Protein AF-A0A2P0AYD2-F1 (afdb_monomer_lite)

Foldseek 3Di:
DLPAAKKFAPVQPPLGLALPRQRIWGDDPQWTDGSFKIWGFPDWADPDPFKIKTWTWIDGPPDIDTWIWMWGADPSRQKIWIDTPPDDITIIGGDPHRYYADFDDPLQAAKKALVQDPVDDQQRIWGDDGFWIDHRNDIWGWPDWADPDPQKIWTDTPPDDFIWMWGADPSSQKTWIGGPPDDTRIIGGDDD

Secondary structure (DSSP, 8-state):
-TT-EEEEETT-GGGTTBTT-TT-EEEET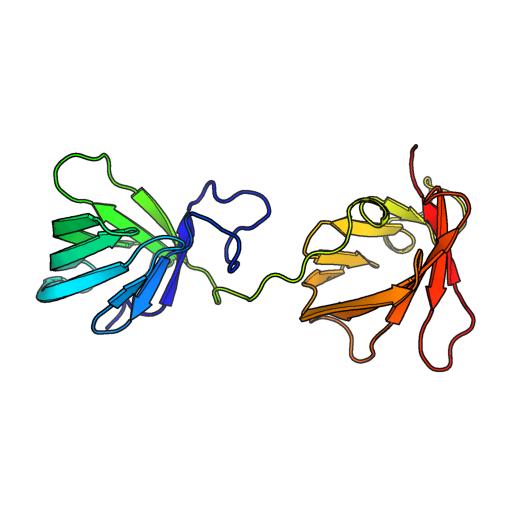TEEE-SSEEEEES--EEEETTEEEEEEEEEETTEEEEEEEEEEEEGGGTEEEEEETTSPPEEEEE-S-PBPP-PPPTTT-EEEETTS-TTS-GGGEEEEETTEEEETTEEEEEEEEEEEETTEEEEEETT-SS-EEEEEETTTTEEEEE-TTSPPEEEEES--

Sequence (192 aa):
MNFRGGWDSVDAGEFACTTLSDTALTIEPKLLQYYEGAFTPETISQISDDRIESEGFFQYADDRSKESYTLRLSDGGKRLTLSGDGFEPFEFRKCATIREAHLIPSEYEGTWSTYGTCKAAADSLIKIAPTKITWQGKTSNFTKVHYAGPNAIELEDDGQEEPYGIVLDQGGKSGALVGPGHSPIPLTRCGG

Radius of gyration: 21.63 Å; chains: 1; bounding box: 50×32×58 Å

Structure (mmCIF, N/CA/C/O backbone):
data_AF-A0A2P0AYD2-F1
#
_entry.id   AF-A0A2P0AYD2-F1
#
loop_
_atom_site.group_PDB
_atom_site.id
_atom_site.type_symbol
_atom_site.label_atom_id
_atom_site.label_alt_id
_atom_site.label_comp_id
_atom_site.label_asym_id
_atom_site.label_entity_id
_atom_site.label_seq_id
_atom_site.pdbx_PDB_ins_code
_atom_site.Cartn_x
_atom_site.Cartn_y
_atom_site.Cartn_z
_atom_site.occupancy
_atom_site.B_iso_or_equiv
_atom_site.auth_seq_id
_atom_site.auth_comp_id
_atom_site.auth_asym_id
_atom_site.auth_atom_id
_atom_site.pdbx_PDB_model_num
ATOM 1 N N . MET A 1 1 ? -17.010 -11.283 13.671 1.00 56.31 1 MET A N 1
ATOM 2 C CA . MET A 1 1 ? -16.555 -9.916 14.005 1.00 56.31 1 MET A CA 1
ATOM 3 C C . MET A 1 1 ? -16.245 -9.192 12.705 1.00 56.31 1 MET A C 1
ATOM 5 O O . MET A 1 1 ? -15.286 -9.559 12.040 1.00 56.31 1 MET A O 1
ATOM 9 N N . ASN A 1 2 ? -17.079 -8.223 12.320 1.00 77.81 2 ASN A N 1
ATOM 10 C CA . ASN A 1 2 ? -16.983 -7.519 11.029 1.00 77.81 2 ASN A CA 1
ATOM 11 C C . ASN A 1 2 ? -15.821 -6.508 10.956 1.00 77.81 2 ASN A C 1
ATOM 13 O O . ASN A 1 2 ? -15.520 -5.999 9.882 1.00 77.81 2 ASN A O 1
ATOM 17 N N . PHE A 1 3 ? -15.159 -6.249 12.086 1.00 87.69 3 PHE A N 1
ATOM 18 C CA . PHE A 1 3 ? -14.098 -5.255 12.252 1.00 87.69 3 PHE A CA 1
ATOM 19 C C . PHE A 1 3 ? -12.683 -5.795 12.043 1.00 87.69 3 PHE A C 1
ATOM 21 O O . PHE A 1 3 ? -11.743 -5.049 12.242 1.00 87.69 3 PHE A O 1
ATOM 28 N N . ARG A 1 4 ? -12.490 -7.058 11.641 1.00 91.12 4 ARG A N 1
ATOM 29 C CA . ARG A 1 4 ? -11.148 -7.585 11.338 1.00 91.12 4 ARG A CA 1
ATOM 30 C C . ARG A 1 4 ? -10.746 -7.256 9.899 1.00 91.12 4 ARG A C 1
ATOM 32 O O . ARG A 1 4 ? -11.535 -7.502 8.982 1.00 91.12 4 ARG A O 1
ATOM 39 N N . GLY A 1 5 ? -9.526 -6.767 9.693 1.00 92.44 5 GLY A N 1
ATOM 40 C CA . GLY A 1 5 ? -9.012 -6.455 8.358 1.00 92.44 5 GLY A CA 1
ATOM 41 C C . GLY A 1 5 ? -7.967 -5.344 8.340 1.00 92.44 5 GLY A C 1
ATOM 42 O O . GLY A 1 5 ? -7.457 -4.946 9.385 1.00 92.44 5 GLY A O 1
ATOM 43 N N . GLY A 1 6 ? -7.669 -4.873 7.131 1.00 94.69 6 GLY A N 1
ATOM 44 C CA . GLY A 1 6 ? -6.830 -3.709 6.876 1.00 94.69 6 GLY A CA 1
ATOM 45 C C . GLY A 1 6 ? -7.652 -2.557 6.309 1.00 94.69 6 GLY A C 1
ATOM 46 O O . GLY A 1 6 ? -8.518 -2.760 5.451 1.00 94.69 6 GLY A O 1
ATOM 47 N N . TRP A 1 7 ? -7.359 -1.355 6.776 1.00 95.75 7 TRP A N 1
ATOM 48 C CA . TRP A 1 7 ? -7.921 -0.101 6.302 1.00 95.75 7 TRP A CA 1
ATOM 49 C C . TRP A 1 7 ? -6.806 0.919 6.134 1.00 95.75 7 TRP A C 1
ATOM 51 O O . TRP A 1 7 ? -5.755 0.801 6.754 1.00 95.75 7 TRP A O 1
ATOM 61 N N . ASP A 1 8 ? -7.043 1.921 5.302 1.00 95.69 8 ASP A N 1
ATOM 62 C CA . ASP A 1 8 ? -6.120 3.036 5.142 1.00 95.69 8 ASP A CA 1
ATOM 63 C C . ASP A 1 8 ? -6.888 4.337 4.920 1.00 95.69 8 ASP A C 1
ATOM 65 O O . ASP A 1 8 ? -8.063 4.312 4.522 1.00 95.69 8 ASP A O 1
ATOM 69 N N . SER A 1 9 ? -6.246 5.465 5.212 1.00 91.88 9 SER A N 1
ATOM 70 C CA . SER A 1 9 ? -6.846 6.780 5.031 1.00 91.88 9 SER A CA 1
ATOM 71 C C . SER A 1 9 ? -7.246 6.990 3.573 1.00 91.88 9 SER A C 1
ATOM 73 O O . SER A 1 9 ? -6.588 6.535 2.633 1.00 91.88 9 SER A O 1
ATOM 75 N N . VAL A 1 10 ? -8.335 7.731 3.365 1.00 83.50 10 VAL A N 1
ATOM 76 C CA . VAL A 1 10 ? -8.729 8.194 2.024 1.00 83.50 10 VAL A CA 1
ATOM 77 C C . VAL A 1 10 ? -7.657 9.061 1.361 1.00 83.50 10 VAL A C 1
ATOM 79 O O . VAL A 1 10 ? -7.615 9.119 0.132 1.00 83.50 10 VAL A O 1
ATOM 82 N N . ASP A 1 11 ? -6.786 9.661 2.172 1.00 84.44 11 ASP A N 1
ATOM 83 C CA . ASP A 1 11 ? -5.740 10.591 1.760 1.00 84.44 11 ASP A CA 1
ATOM 84 C C . ASP A 1 11 ? -4.335 9.962 1.756 1.00 84.44 11 ASP A C 1
ATOM 86 O O . ASP A 1 11 ? -3.356 10.668 1.531 1.00 84.44 11 ASP A O 1
ATOM 90 N N . ALA A 1 12 ? -4.212 8.637 1.930 1.00 82.25 12 ALA A N 1
ATOM 91 C CA . ALA A 1 12 ? -2.931 7.909 2.014 1.00 82.25 12 ALA A CA 1
ATOM 92 C C . ALA A 1 12 ? -2.049 7.971 0.740 1.00 82.25 12 ALA A C 1
ATOM 94 O O . ALA A 1 12 ? -0.956 7.404 0.679 1.00 82.25 12 ALA A O 1
ATOM 95 N N . GLY A 1 13 ? -2.512 8.663 -0.304 1.00 85.75 13 GLY A N 1
ATOM 96 C CA . GLY A 1 13 ? -1.705 9.020 -1.463 1.00 85.75 13 GLY A CA 1
ATOM 97 C C . GLY A 1 13 ? -1.181 7.813 -2.242 1.00 85.75 13 GLY A C 1
ATOM 98 O O . GLY A 1 13 ? -1.914 6.873 -2.556 1.00 85.75 13 GLY A O 1
ATOM 99 N N . GLU A 1 14 ? 0.095 7.866 -2.620 1.00 82.75 14 GLU A N 1
ATOM 100 C CA . GLU A 1 14 ? 0.713 6.858 -3.486 1.00 82.75 14 GLU A CA 1
ATOM 101 C C . GLU A 1 14 ? 1.045 5.531 -2.783 1.00 82.75 14 GLU A C 1
ATOM 103 O O . GLU A 1 14 ? 1.160 4.506 -3.463 1.00 82.75 14 GLU A O 1
ATOM 108 N N . PHE A 1 15 ? 1.143 5.536 -1.447 1.00 90.12 15 PHE A N 1
ATOM 109 C CA . PHE A 1 15 ? 1.483 4.372 -0.617 1.00 90.12 15 PHE A CA 1
ATOM 110 C C . PHE A 1 15 ? 0.269 3.723 0.055 1.00 90.12 15 PHE A C 1
ATOM 112 O O . PHE A 1 15 ? 0.436 2.824 0.882 1.00 90.12 15 PHE A O 1
ATOM 119 N N . ALA A 1 16 ? -0.941 4.134 -0.328 1.00 91.69 16 ALA A N 1
ATOM 120 C CA . ALA A 1 16 ? -2.180 3.600 0.216 1.00 91.69 16 ALA A CA 1
ATOM 121 C C . ALA A 1 16 ? -2.229 2.058 0.191 1.00 91.69 16 ALA A C 1
ATOM 123 O O . ALA A 1 16 ? -1.901 1.407 -0.809 1.00 91.69 16 ALA A O 1
ATOM 124 N N . CYS A 1 17 ? -2.702 1.488 1.295 1.00 93.00 17 CYS A N 1
ATOM 125 C CA . CYS A 1 17 ? -2.796 0.067 1.599 1.00 93.00 17 CYS A CA 1
ATOM 126 C C . CYS A 1 17 ? -1.448 -0.672 1.583 1.00 93.00 17 CYS A C 1
ATOM 128 O O . CYS A 1 17 ? -1.398 -1.853 1.226 1.00 93.00 17 CYS A O 1
ATOM 130 N N . THR A 1 18 ? -0.356 -0.010 1.979 1.00 93.12 18 THR A N 1
ATOM 131 C CA . THR A 1 18 ? 0.969 -0.637 2.110 1.00 93.12 18 THR A CA 1
ATOM 132 C C . THR A 1 18 ? 1.579 -0.455 3.495 1.00 93.12 18 THR A C 1
ATOM 134 O O . THR A 1 18 ? 1.136 0.392 4.263 1.00 93.12 18 THR A O 1
ATOM 137 N N . THR A 1 19 ? 2.635 -1.212 3.800 1.00 90.75 19 THR A N 1
ATOM 138 C CA . THR A 1 19 ? 3.433 -1.061 5.030 1.00 90.75 19 THR A CA 1
ATOM 139 C C . THR A 1 19 ? 4.185 0.271 5.137 1.00 90.75 19 THR A C 1
ATOM 141 O O . THR A 1 19 ? 4.772 0.530 6.181 1.00 90.75 19 THR A O 1
ATOM 144 N N . LEU A 1 20 ? 4.196 1.097 4.083 1.00 90.56 20 LEU A N 1
ATOM 145 C CA . LEU A 1 20 ? 4.765 2.451 4.096 1.00 90.56 20 LEU A CA 1
ATOM 146 C C . LEU A 1 20 ? 3.717 3.550 4.298 1.00 90.56 20 LEU A C 1
ATOM 148 O O . LEU A 1 20 ? 4.093 4.713 4.406 1.00 90.56 20 LEU A O 1
ATOM 152 N N . SER A 1 21 ? 2.423 3.215 4.317 1.00 92.19 21 SER A N 1
ATOM 153 C CA . SER A 1 21 ? 1.406 4.196 4.689 1.00 92.19 21 SER A CA 1
ATOM 154 C C . SER A 1 21 ? 1.469 4.432 6.195 1.00 92.19 21 SER A C 1
ATOM 156 O O . SER A 1 21 ? 1.280 3.509 6.988 1.00 92.19 21 SER A O 1
ATOM 158 N N . ASP A 1 22 ? 1.691 5.685 6.576 1.00 88.56 22 ASP A N 1
ATOM 159 C CA . ASP A 1 22 ? 1.666 6.169 7.957 1.00 88.56 22 ASP A CA 1
ATOM 160 C C . ASP A 1 22 ? 0.275 6.051 8.602 1.00 88.56 22 ASP A C 1
ATOM 162 O O . ASP A 1 22 ? 0.140 5.969 9.823 1.00 88.56 22 ASP A O 1
ATOM 166 N N . THR A 1 23 ? -0.765 5.992 7.770 1.00 91.50 23 THR A N 1
ATOM 167 C CA . THR A 1 23 ? -2.171 5.929 8.177 1.00 91.50 23 THR A CA 1
ATOM 168 C C . THR A 1 23 ? -2.793 4.542 8.021 1.00 91.50 23 THR A C 1
ATOM 170 O O . THR A 1 23 ? -3.977 4.364 8.331 1.00 91.50 23 THR A O 1
ATOM 173 N N . ALA A 1 24 ? -2.008 3.536 7.618 1.00 93.81 24 ALA A N 1
ATOM 174 C CA . ALA A 1 24 ? -2.480 2.160 7.556 1.00 93.81 24 ALA A CA 1
ATOM 175 C C . ALA A 1 24 ? -2.896 1.657 8.946 1.00 93.81 24 ALA A C 1
ATOM 177 O O . ALA A 1 24 ? -2.146 1.725 9.921 1.00 93.81 24 ALA A O 1
ATOM 178 N N . LEU A 1 25 ? -4.099 1.090 9.002 1.00 94.12 25 LEU A N 1
ATOM 179 C CA . LEU A 1 25 ? -4.726 0.548 10.197 1.00 94.12 25 LEU A CA 1
ATOM 180 C C . LEU A 1 25 ? -5.024 -0.937 10.000 1.00 94.12 25 LEU A C 1
ATOM 182 O O . LEU A 1 25 ? -5.816 -1.323 9.137 1.00 94.12 25 LEU A O 1
ATOM 186 N N . THR A 1 26 ? -4.444 -1.779 10.850 1.00 94.19 26 THR A N 1
ATOM 187 C CA . THR A 1 26 ? -4.784 -3.204 10.925 1.00 94.19 26 THR A CA 1
ATOM 188 C C . THR A 1 26 ? -5.541 -3.489 12.212 1.00 94.19 26 THR A C 1
ATOM 190 O O . THR A 1 26 ? -5.095 -3.127 13.298 1.00 94.19 26 THR A O 1
ATOM 193 N N . ILE A 1 27 ? -6.689 -4.160 12.101 1.00 92.50 27 ILE A N 1
ATOM 194 C CA . ILE A 1 27 ? -7.514 -4.533 13.254 1.00 92.50 27 ILE A CA 1
ATOM 195 C C . ILE A 1 27 ? -7.557 -6.050 13.389 1.00 92.50 27 ILE A C 1
ATOM 197 O O . ILE A 1 27 ? -8.037 -6.772 12.506 1.00 92.50 27 ILE A O 1
ATOM 201 N N . GLU A 1 28 ? -7.118 -6.516 14.548 1.00 90.12 28 GLU A N 1
ATOM 202 C CA . GLU A 1 28 ? -7.157 -7.899 15.003 1.00 90.12 28 GLU A CA 1
ATOM 203 C C . GLU A 1 28 ? -8.003 -8.025 16.284 1.00 90.12 28 GLU A C 1
ATOM 205 O O . GLU A 1 28 ? -8.324 -7.015 16.911 1.00 90.12 28 GLU A O 1
ATOM 210 N N . PRO A 1 29 ? -8.388 -9.243 16.726 1.00 83.75 29 PRO A N 1
ATOM 211 C CA . PRO A 1 29 ? -9.320 -9.418 17.848 1.00 83.75 29 PRO A CA 1
ATOM 212 C C . PRO A 1 29 ? -8.952 -8.717 19.166 1.00 83.75 29 PRO A C 1
ATOM 214 O O . PRO A 1 29 ? -9.831 -8.536 20.004 1.00 83.75 29 PRO A O 1
ATOM 217 N N . LYS A 1 30 ? -7.677 -8.369 19.379 1.00 84.44 30 LYS A N 1
ATOM 218 C CA . LYS A 1 30 ? -7.182 -7.676 20.581 1.00 84.44 30 LYS A CA 1
ATOM 219 C C . LYS A 1 30 ? -6.088 -6.652 20.269 1.00 84.44 30 LYS A C 1
ATOM 221 O O . LYS A 1 30 ? -5.234 -6.403 21.113 1.00 84.44 30 LYS A O 1
ATOM 226 N N . LEU A 1 31 ? -6.064 -6.120 19.052 1.00 87.62 31 LEU A N 1
ATOM 227 C CA . LEU A 1 31 ? -5.021 -5.188 18.644 1.00 87.62 31 LEU A CA 1
ATOM 228 C C . LEU A 1 31 ? -5.524 -4.296 17.515 1.00 87.62 31 LEU A C 1
ATOM 230 O O . LEU A 1 31 ? -6.053 -4.780 16.516 1.00 87.62 31 LEU A O 1
ATOM 234 N N . LEU A 1 32 ? -5.337 -2.997 17.695 1.00 87.88 32 LEU A N 1
ATOM 235 C CA . LEU A 1 32 ? -5.487 -1.968 16.677 1.00 87.88 32 LEU A CA 1
ATOM 236 C C . LEU A 1 32 ? -4.085 -1.436 16.383 1.00 87.88 32 LEU A C 1
ATOM 238 O O . LEU A 1 32 ? -3.513 -0.729 17.207 1.00 87.88 32 LEU A O 1
ATOM 242 N N . GLN A 1 33 ? -3.511 -1.832 15.253 1.00 89.44 33 GLN A N 1
ATOM 243 C CA . GLN A 1 33 ? -2.138 -1.508 14.875 1.00 89.44 33 GLN A CA 1
ATOM 244 C C . GLN A 1 33 ? -2.124 -0.376 13.847 1.00 89.44 33 GLN A C 1
ATOM 246 O O . GLN A 1 33 ? -2.759 -0.490 12.798 1.00 89.44 33 GLN A O 1
ATOM 251 N N . TYR A 1 34 ? -1.359 0.669 14.146 1.00 84.62 34 TYR A N 1
ATOM 252 C CA . TYR A 1 34 ? -0.987 1.759 13.244 1.00 84.62 34 TYR A CA 1
ATOM 253 C C . TYR A 1 34 ? 0.471 1.581 12.801 1.00 84.62 34 TYR A C 1
ATOM 255 O O . TYR A 1 34 ? 1.183 0.730 13.347 1.00 84.62 34 TYR A O 1
ATOM 263 N N . TYR A 1 35 ? 0.934 2.403 11.855 1.00 78.56 35 TYR A N 1
ATOM 264 C CA . TYR A 1 35 ? 2.335 2.400 11.422 1.00 78.56 35 TYR A CA 1
ATOM 265 C C . TYR A 1 35 ? 3.311 2.629 12.594 1.00 78.56 35 TYR A C 1
ATOM 267 O O . TYR A 1 35 ? 4.246 1.852 12.770 1.00 78.56 35 TYR A O 1
ATOM 275 N N . GLU A 1 36 ? 3.052 3.621 13.453 1.00 79.88 36 GLU A N 1
ATOM 276 C CA . GLU A 1 36 ? 3.978 4.010 14.539 1.00 79.88 36 GLU A CA 1
ATOM 277 C C . GLU A 1 36 ? 3.460 3.717 15.956 1.00 79.88 36 GLU A C 1
ATOM 279 O O . GLU A 1 36 ? 4.118 4.028 16.950 1.00 79.88 36 GLU A O 1
ATOM 284 N N . GLY A 1 37 ? 2.276 3.122 16.081 1.00 89.44 37 GLY A N 1
ATOM 285 C CA . GLY A 1 37 ? 1.654 2.910 17.381 1.00 89.44 37 GLY A CA 1
ATOM 286 C C . GLY A 1 37 ? 0.667 1.759 17.399 1.00 89.44 37 GLY A C 1
ATOM 287 O O . GLY A 1 37 ? 0.281 1.216 16.366 1.00 89.44 37 GLY A O 1
ATOM 288 N N . ALA A 1 38 ? 0.246 1.381 18.597 1.00 93.88 38 ALA A N 1
ATOM 289 C CA . ALA A 1 38 ? -0.706 0.305 18.799 1.00 93.88 38 ALA A CA 1
ATOM 290 C C . ALA A 1 38 ? -1.670 0.648 19.927 1.00 93.88 38 ALA A C 1
ATOM 292 O O . ALA A 1 38 ? -1.262 1.086 20.999 1.00 93.88 38 ALA A O 1
ATOM 293 N N . PHE A 1 39 ? -2.952 0.385 19.708 1.00 94.25 39 PHE A N 1
ATOM 294 C CA . PHE A 1 39 ? -3.953 0.379 20.758 1.00 94.25 39 PHE A CA 1
ATOM 295 C C . PHE A 1 39 ? -4.268 -1.060 21.165 1.00 94.25 39 PHE A C 1
ATOM 297 O O . PHE A 1 39 ? -4.707 -1.883 20.355 1.00 94.25 39 PHE A O 1
ATOM 304 N N . THR A 1 40 ? -4.039 -1.355 22.443 1.00 95.69 40 THR A N 1
ATOM 305 C CA . THR A 1 40 ? -4.381 -2.638 23.059 1.00 95.69 40 THR A CA 1
ATOM 306 C C . THR A 1 40 ? -5.665 -2.470 23.875 1.00 95.69 40 THR A C 1
ATOM 308 O O . THR A 1 40 ? -5.621 -1.837 24.935 1.00 95.69 40 THR A O 1
ATOM 311 N N . PRO A 1 41 ? -6.803 -3.017 23.413 1.00 92.50 41 PRO A N 1
ATOM 312 C CA . PRO A 1 41 ? -8.065 -2.944 24.134 1.00 92.50 41 PRO A CA 1
ATOM 313 C C . PRO A 1 41 ? -8.003 -3.744 25.440 1.00 92.50 41 PRO A C 1
ATOM 315 O O . PRO A 1 41 ? -7.609 -4.913 25.452 1.00 92.50 41 PRO A O 1
ATOM 318 N N . GLU A 1 42 ? -8.458 -3.139 26.534 1.00 94.56 42 GLU A N 1
ATOM 319 C CA . GLU A 1 42 ? -8.758 -3.840 27.789 1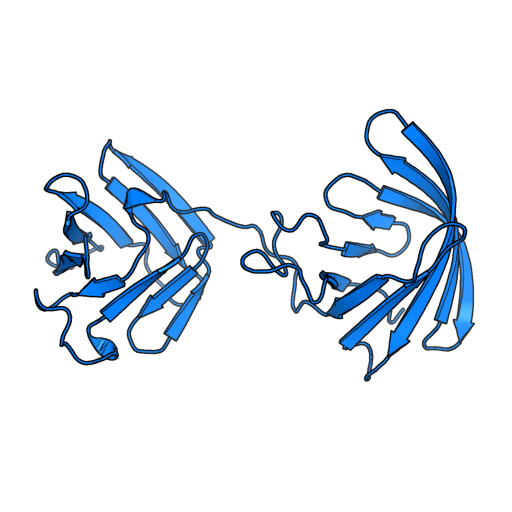.00 94.56 42 GLU A CA 1
ATOM 320 C C . GLU A 1 42 ? -10.213 -4.316 27.813 1.00 94.56 42 GLU A C 1
ATOM 322 O O . GLU A 1 42 ? -10.520 -5.398 28.318 1.00 94.56 42 GLU A O 1
ATOM 327 N N . THR A 1 43 ? -11.109 -3.523 27.221 1.00 93.56 43 THR A N 1
ATOM 328 C CA . THR A 1 43 ? -12.532 -3.834 27.074 1.00 93.56 43 THR A CA 1
ATOM 329 C C . THR A 1 43 ? -12.946 -3.711 25.614 1.00 93.56 43 THR A C 1
ATOM 331 O O . THR A 1 43 ? -12.410 -2.894 24.871 1.00 93.56 43 THR A O 1
ATOM 334 N N . ILE A 1 44 ? -13.899 -4.533 25.175 1.00 93.31 44 ILE A N 1
ATOM 335 C CA . ILE A 1 44 ? -14.548 -4.390 23.867 1.00 93.31 44 ILE A CA 1
ATOM 336 C C . ILE A 1 44 ? -16.041 -4.614 24.080 1.00 93.31 44 ILE A C 1
ATOM 338 O O . ILE A 1 44 ? -16.461 -5.714 24.443 1.00 93.31 44 ILE A O 1
ATOM 342 N N . SER A 1 45 ? -16.830 -3.578 23.830 1.00 94.06 45 SER A N 1
ATOM 343 C CA . SER A 1 45 ? -18.286 -3.585 23.939 1.00 94.06 45 SER A CA 1
ATOM 344 C C . SER A 1 45 ? -18.891 -3.456 22.549 1.00 94.06 45 SER A C 1
ATOM 346 O O . SER A 1 45 ? -18.699 -2.452 21.863 1.00 94.06 45 SER A 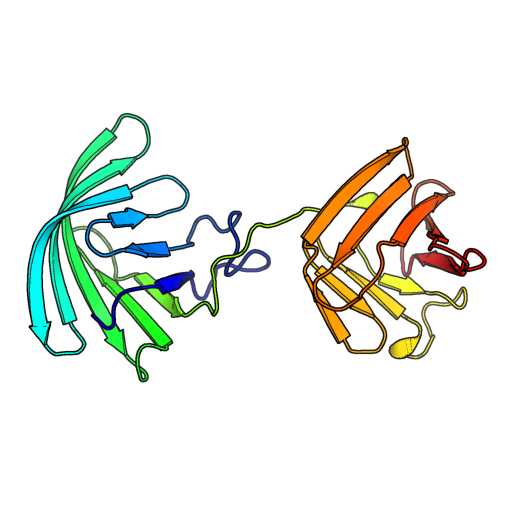O 1
ATOM 348 N N . GLN A 1 46 ? -19.630 -4.476 22.112 1.00 92.75 46 GLN A N 1
ATOM 349 C CA . GLN A 1 46 ? -20.378 -4.398 20.862 1.00 92.75 46 GLN A CA 1
ATOM 350 C C . GLN A 1 46 ? -21.708 -3.677 21.096 1.00 92.75 46 GLN A C 1
ATOM 352 O O . GLN A 1 46 ? -22.556 -4.170 21.835 1.00 92.75 46 GLN A O 1
ATOM 357 N N . ILE A 1 47 ? -21.876 -2.517 20.459 1.00 95.06 47 ILE A N 1
ATOM 358 C CA . ILE A 1 47 ? -23.067 -1.666 20.596 1.00 95.06 47 ILE A CA 1
ATOM 359 C C . ILE A 1 47 ? -24.115 -2.031 19.535 1.00 95.06 47 ILE A C 1
ATOM 361 O O . ILE A 1 47 ? -25.311 -2.066 19.817 1.00 95.06 47 ILE A O 1
ATOM 365 N N . SER A 1 48 ? -23.660 -2.340 18.319 1.00 93.25 48 SER A N 1
ATOM 366 C CA . SER A 1 48 ? -24.475 -2.830 17.199 1.00 93.25 48 SER A CA 1
ATOM 367 C C . SER A 1 48 ? -23.623 -3.692 16.254 1.00 93.25 48 SER A C 1
ATOM 369 O O . SER A 1 48 ? -22.430 -3.905 16.479 1.00 93.25 48 SER A O 1
ATOM 371 N N . ASP A 1 49 ? -24.213 -4.208 15.174 1.00 91.00 49 ASP A N 1
ATOM 372 C CA . ASP A 1 49 ? -23.486 -4.989 14.157 1.00 91.00 49 ASP A CA 1
ATOM 373 C C . ASP A 1 49 ? -22.380 -4.192 13.445 1.00 91.00 49 ASP A C 1
ATOM 375 O O . ASP A 1 49 ? -21.423 -4.770 12.921 1.00 91.00 49 ASP A O 1
ATOM 379 N N . ASP A 1 50 ? -22.516 -2.866 13.437 1.00 94.69 50 ASP A N 1
ATOM 380 C CA . ASP A 1 50 ? -21.655 -1.904 12.759 1.00 94.69 50 ASP A CA 1
ATOM 381 C C . ASP A 1 50 ? -20.940 -0.941 13.718 1.00 94.69 50 ASP A C 1
ATOM 383 O O . ASP A 1 50 ? -20.257 -0.038 13.239 1.00 94.69 50 ASP A O 1
ATOM 387 N N . ARG A 1 51 ? -21.044 -1.115 15.045 1.00 95.56 51 ARG A N 1
ATOM 388 C CA . ARG A 1 51 ? -20.393 -0.234 16.031 1.00 95.56 51 ARG A CA 1
ATOM 389 C C . ARG A 1 51 ? -19.857 -0.991 17.242 1.00 95.56 51 ARG A C 1
ATOM 391 O O . ARG A 1 51 ? -20.593 -1.736 17.894 1.00 95.56 51 ARG A O 1
ATOM 398 N N . ILE A 1 52 ? -18.599 -0.721 17.586 1.00 94.38 52 ILE A N 1
ATOM 399 C CA . ILE A 1 52 ? -17.969 -1.169 18.833 1.00 94.38 52 ILE A CA 1
ATOM 400 C C . ILE A 1 52 ? -17.326 0.002 19.573 1.00 94.38 52 ILE A C 1
ATOM 402 O O . ILE A 1 52 ? -16.907 0.982 18.958 1.00 94.38 52 ILE A O 1
ATOM 406 N N . GLU A 1 53 ? -17.234 -0.135 20.888 1.00 95.31 53 GLU A N 1
ATOM 407 C CA . GLU A 1 53 ? -16.544 0.788 21.787 1.00 95.31 53 GLU A CA 1
ATOM 408 C C . GLU A 1 53 ? -15.515 0.017 22.608 1.00 95.31 53 GLU A C 1
ATOM 410 O O . GLU A 1 53 ? -15.722 -1.152 22.949 1.00 95.31 53 GLU A O 1
ATOM 415 N N . SER A 1 54 ? -14.384 0.650 22.891 1.00 94.25 54 SER A N 1
ATOM 416 C CA . SER A 1 54 ? -13.275 0.020 23.589 1.00 94.25 54 SER A CA 1
ATOM 417 C C . SER A 1 54 ? -12.516 1.030 24.432 1.00 94.25 54 SER A C 1
ATOM 419 O O . SER A 1 54 ? -12.198 2.118 23.958 1.00 94.25 54 SER A O 1
ATOM 421 N N . GLU A 1 55 ? -12.190 0.638 25.659 1.00 95.44 55 GLU A N 1
ATOM 422 C CA . GLU A 1 55 ? -11.189 1.314 26.481 1.00 95.44 55 GLU A CA 1
ATOM 423 C C . GLU A 1 55 ? -9.910 0.480 26.499 1.00 95.44 55 GLU A C 1
ATOM 425 O O . GLU A 1 55 ? -9.959 -0.757 26.515 1.00 95.44 55 GLU A O 1
ATOM 430 N N . GLY A 1 56 ? -8.760 1.143 26.527 1.00 94.44 56 GLY A N 1
ATOM 431 C CA . GLY A 1 56 ? -7.481 0.456 26.568 1.00 94.44 56 GLY A CA 1
ATOM 432 C C . GLY A 1 56 ? -6.297 1.401 26.632 1.00 94.44 56 GLY A C 1
ATOM 433 O O . GLY A 1 56 ? -6.409 2.535 27.097 1.00 94.44 56 GLY A O 1
ATOM 434 N N . PHE A 1 57 ? -5.151 0.916 26.166 1.00 95.31 57 PHE A N 1
ATOM 435 C CA . PHE A 1 57 ? -3.921 1.695 26.139 1.00 95.31 57 PHE A CA 1
ATOM 436 C C . PHE A 1 57 ? -3.425 1.882 24.719 1.00 95.31 57 PHE A C 1
ATOM 438 O O . PHE A 1 57 ? -3.235 0.900 24.000 1.00 95.31 57 PHE A O 1
ATOM 445 N N . PHE A 1 58 ? -3.167 3.133 24.357 1.00 93.69 58 PHE A N 1
ATOM 446 C CA . PHE A 1 58 ? -2.391 3.472 23.179 1.00 93.69 58 PHE A CA 1
ATOM 447 C C . PHE A 1 58 ? -0.913 3.571 23.562 1.00 93.69 58 PHE A C 1
ATOM 449 O O . PHE A 1 58 ? -0.564 4.143 24.596 1.00 93.69 58 PHE A O 1
ATOM 456 N N . GLN A 1 59 ? -0.058 2.965 22.747 1.00 94.06 59 GLN A N 1
ATOM 457 C CA . GLN A 1 59 ? 1.393 3.009 22.863 1.00 94.06 59 GLN A CA 1
ATOM 458 C C . GLN A 1 59 ? 1.960 3.587 21.568 1.00 94.06 59 GLN A C 1
ATOM 460 O O . GLN A 1 59 ? 1.719 3.029 20.496 1.00 94.06 59 GLN A O 1
ATOM 465 N N . TYR A 1 60 ? 2.743 4.654 21.684 1.00 90.50 60 TYR A N 1
ATOM 466 C CA . TYR A 1 60 ? 3.513 5.251 20.595 1.00 90.50 60 TYR A CA 1
ATOM 467 C C . TYR A 1 60 ? 4.907 5.579 21.123 1.00 90.50 60 TYR A C 1
ATOM 469 O O . TYR A 1 60 ? 5.035 6.289 22.118 1.00 90.50 60 TYR A O 1
ATOM 477 N N . ALA A 1 61 ? 5.951 5.051 20.481 1.00 89.38 61 ALA A N 1
ATOM 478 C CA . ALA A 1 61 ? 7.318 5.122 21.004 1.00 89.38 61 ALA A CA 1
ATOM 479 C C . ALA A 1 61 ? 7.366 4.741 22.506 1.00 89.38 61 ALA A C 1
ATOM 481 O O . ALA A 1 61 ? 6.851 3.683 22.877 1.00 89.38 61 ALA A O 1
ATOM 482 N N . ASP A 1 62 ? 7.932 5.595 23.363 1.00 90.12 62 ASP A N 1
ATOM 483 C CA . ASP A 1 62 ? 8.004 5.394 24.818 1.00 90.12 62 ASP A CA 1
ATOM 484 C C . ASP A 1 62 ? 6.754 5.894 25.575 1.00 90.12 62 ASP A C 1
ATOM 486 O O . ASP A 1 62 ? 6.611 5.639 26.774 1.00 90.12 62 ASP A O 1
ATOM 490 N N . ASP A 1 63 ? 5.818 6.556 24.888 1.00 93.19 63 ASP A N 1
ATOM 491 C CA . ASP A 1 63 ? 4.618 7.133 25.489 1.00 93.19 63 ASP A CA 1
ATOM 492 C C . ASP A 1 63 ? 3.460 6.132 25.513 1.00 93.19 63 ASP A C 1
ATOM 494 O O . ASP A 1 63 ? 3.115 5.492 24.516 1.00 93.19 63 ASP A O 1
ATOM 498 N N . ARG A 1 64 ? 2.824 6.026 26.684 1.00 94.12 64 ARG A N 1
ATOM 499 C CA . ARG A 1 64 ? 1.651 5.182 26.910 1.00 94.12 64 ARG A CA 1
ATOM 500 C C . ARG A 1 64 ? 0.532 5.987 27.548 1.00 94.12 64 ARG A C 1
ATOM 502 O O . ARG A 1 64 ? 0.686 6.477 28.668 1.00 94.12 64 ARG A O 1
ATOM 509 N N . SER A 1 65 ? -0.617 6.049 26.890 1.00 94.12 65 SER A N 1
ATOM 510 C CA . SER A 1 65 ? -1.806 6.740 27.391 1.00 94.12 65 SER A CA 1
ATOM 511 C C . SER A 1 65 ? -2.997 5.792 27.483 1.00 94.12 65 SER A C 1
ATOM 513 O O . SER A 1 65 ? -3.070 4.772 26.794 1.00 94.12 65 SER A O 1
ATOM 515 N N . LYS A 1 66 ? -3.919 6.099 28.401 1.00 95.31 66 LYS A N 1
ATOM 516 C CA . LYS A 1 66 ? -5.208 5.413 28.479 1.00 95.31 66 LYS A CA 1
ATOM 517 C C . LYS A 1 66 ? -6.178 6.132 27.550 1.00 95.31 66 LYS A C 1
ATOM 519 O O . LYS A 1 66 ? -6.341 7.338 27.687 1.00 95.31 66 LYS A O 1
ATOM 524 N N . GLU A 1 67 ? -6.818 5.385 26.661 1.00 94.81 67 GLU A N 1
ATOM 525 C CA . GLU A 1 67 ? -7.661 5.927 25.595 1.00 94.81 67 GLU A CA 1
ATOM 526 C C . GLU A 1 67 ? -8.996 5.184 25.504 1.00 94.81 67 GLU A C 1
ATOM 528 O O . GLU A 1 67 ? -9.103 4.007 25.876 1.00 94.81 67 GLU A O 1
ATOM 533 N N . SER A 1 68 ? -9.991 5.875 24.951 1.00 94.81 68 SER A N 1
ATOM 534 C CA . SER A 1 68 ? -11.317 5.340 24.646 1.00 94.81 68 SER A CA 1
ATOM 535 C C . SER A 1 68 ? -11.641 5.585 23.179 1.00 94.81 68 SER A C 1
ATOM 537 O O . SER A 1 68 ? -11.684 6.731 22.730 1.00 94.81 68 SER A O 1
ATOM 539 N N . TYR A 1 69 ? -11.902 4.513 22.433 1.00 95.19 69 TYR A N 1
ATOM 540 C CA . TYR A 1 69 ? -12.193 4.576 21.005 1.00 95.19 69 TYR A CA 1
ATOM 541 C C . TYR A 1 69 ? -13.548 3.969 20.659 1.00 95.19 69 TYR A C 1
ATOM 543 O O . TYR A 1 69 ? -13.967 2.943 21.197 1.00 95.19 69 TYR A O 1
ATOM 551 N N . THR A 1 70 ? -14.210 4.592 19.689 1.00 95.69 70 THR A N 1
ATOM 552 C CA . THR A 1 70 ? -15.379 4.062 18.989 1.00 95.69 70 THR A CA 1
ATOM 553 C C . THR A 1 70 ? -14.991 3.752 17.552 1.00 95.69 70 THR A C 1
ATOM 555 O O . THR A 1 70 ? -14.459 4.609 16.845 1.00 95.69 70 THR A O 1
ATOM 558 N N . LEU A 1 71 ? -15.307 2.541 17.103 1.00 95.31 71 LEU A N 1
ATOM 559 C CA . LEU A 1 71 ? -15.183 2.141 15.707 1.00 95.31 71 LEU A CA 1
ATOM 560 C C . LEU A 1 71 ? -16.567 1.945 15.106 1.00 95.31 71 LEU A C 1
ATOM 562 O O . LEU A 1 71 ? -17.415 1.262 15.688 1.00 95.31 71 LEU A O 1
ATOM 566 N N . ARG A 1 72 ? -16.775 2.492 13.907 1.00 96.06 72 ARG A N 1
ATOM 567 C CA . ARG A 1 72 ? -18.018 2.335 13.149 1.00 96.06 72 ARG A CA 1
ATOM 568 C C . ARG A 1 72 ? -17.750 1.885 11.721 1.00 96.06 72 ARG A C 1
ATOM 570 O O . ARG A 1 72 ? -16.995 2.527 11.000 1.00 96.06 72 ARG A O 1
ATOM 577 N N . LEU A 1 73 ? -18.408 0.814 11.293 1.00 95.81 73 LEU A N 1
ATOM 578 C CA . LEU A 1 73 ? -18.411 0.369 9.903 1.00 95.81 73 LEU A CA 1
ATOM 579 C C . LEU A 1 73 ? -19.584 0.988 9.147 1.00 95.81 73 LEU A C 1
ATOM 581 O O . LEU A 1 73 ? -20.678 1.155 9.674 1.00 95.81 73 LEU A O 1
ATOM 585 N N . SER A 1 74 ? -19.373 1.300 7.875 1.00 94.81 74 SER A N 1
ATOM 586 C CA . SER A 1 74 ? -20.448 1.700 6.965 1.00 94.81 74 SER A CA 1
ATOM 587 C C . SER A 1 74 ? -20.192 1.172 5.553 1.00 94.81 74 SER A C 1
ATOM 589 O O . SER A 1 74 ? -19.163 0.543 5.292 1.00 94.81 74 SER A O 1
ATOM 591 N N . ASP A 1 75 ? -21.165 1.352 4.652 1.00 93.06 75 ASP A N 1
ATOM 592 C CA . ASP A 1 75 ? -21.092 0.882 3.257 1.00 93.06 75 ASP A CA 1
ATOM 593 C C . ASP A 1 75 ? -20.735 -0.618 3.156 1.00 93.06 75 ASP A C 1
ATOM 595 O O . ASP A 1 75 ? -19.780 -1.028 2.496 1.00 93.06 75 ASP A O 1
ATOM 599 N N . GLY A 1 76 ? -21.441 -1.454 3.929 1.00 88.88 76 GLY A N 1
ATOM 600 C CA . GLY A 1 76 ? -21.174 -2.897 3.990 1.00 88.88 76 GLY A CA 1
ATOM 601 C C . GLY A 1 76 ? -19.782 -3.253 4.532 1.00 88.88 76 GLY A C 1
ATOM 602 O O . GLY A 1 76 ? -19.230 -4.291 4.175 1.00 88.88 76 GLY A O 1
ATOM 603 N N . GLY A 1 77 ? -19.188 -2.379 5.352 1.00 90.00 77 GLY A N 1
ATOM 604 C CA . GLY A 1 77 ? -17.852 -2.547 5.926 1.00 90.00 77 GLY A CA 1
ATOM 605 C C . GLY A 1 77 ? -16.709 -2.058 5.035 1.00 90.00 77 GLY A C 1
ATOM 606 O O . GLY A 1 77 ? -15.548 -2.298 5.362 1.00 90.00 77 GLY A O 1
ATOM 607 N N . LYS A 1 78 ? -17.007 -1.385 3.916 1.00 92.81 78 LYS A N 1
ATOM 608 C CA . LYS A 1 78 ? -15.990 -0.767 3.046 1.00 92.81 78 LYS A CA 1
ATOM 609 C C . LYS A 1 78 ? -15.414 0.520 3.623 1.00 92.81 78 LYS A C 1
ATOM 611 O O . LYS A 1 78 ? -14.323 0.923 3.224 1.00 92.81 78 LYS A O 1
ATOM 616 N N . ARG A 1 79 ? -16.142 1.155 4.537 1.00 95.50 79 ARG A N 1
ATOM 617 C CA . ARG A 1 79 ? -15.707 2.348 5.256 1.00 95.50 79 ARG A CA 1
ATOM 618 C C . ARG A 1 79 ? -15.635 2.056 6.741 1.00 95.50 79 ARG A C 1
ATOM 620 O O . ARG A 1 79 ? -16.505 1.363 7.275 1.00 95.50 79 ARG A O 1
ATOM 627 N N . LEU A 1 80 ? -14.614 2.607 7.376 1.00 95.75 80 LEU A N 1
ATOM 628 C CA . LEU A 1 80 ? -14.418 2.568 8.814 1.00 95.75 80 LEU A CA 1
ATOM 629 C C . LEU A 1 80 ? -14.227 4.001 9.305 1.00 95.75 80 LEU A C 1
ATOM 631 O O . LEU A 1 80 ? -13.468 4.756 8.706 1.00 95.75 80 LEU A O 1
ATOM 635 N N . THR A 1 81 ? -14.897 4.351 10.394 1.00 95.38 81 THR A N 1
ATOM 636 C CA . THR A 1 81 ? -14.651 5.587 11.133 1.00 95.38 81 THR A CA 1
ATOM 637 C C . THR A 1 81 ? -14.097 5.228 12.502 1.00 95.38 81 THR A C 1
ATOM 639 O O . THR A 1 81 ? -14.671 4.376 13.186 1.00 95.38 81 THR A O 1
ATOM 642 N N . LEU A 1 82 ? -13.006 5.883 12.891 1.00 94.19 82 LEU A N 1
ATOM 643 C CA . LEU A 1 82 ? -12.448 5.850 14.239 1.00 94.19 82 LEU A CA 1
ATOM 644 C C . LEU A 1 82 ? -12.673 7.210 14.891 1.00 94.19 82 LEU A C 1
ATOM 646 O O . LEU A 1 82 ? -12.281 8.233 14.337 1.00 94.19 82 LEU A O 1
ATOM 650 N N . SER A 1 83 ? -13.254 7.218 16.082 1.00 95.19 83 SER A N 1
ATOM 651 C CA . SER A 1 83 ? -13.407 8.427 16.8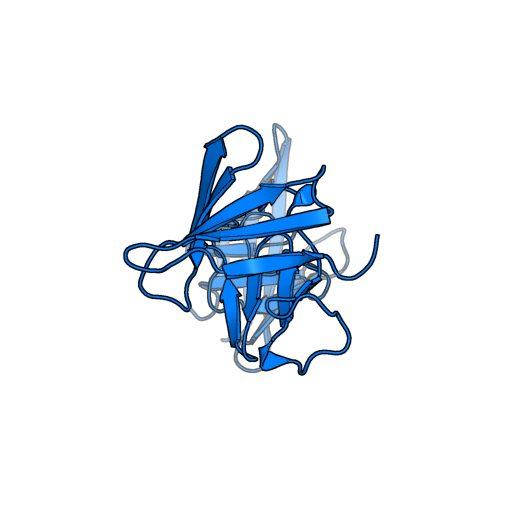90 1.00 95.19 83 SER A CA 1
ATOM 652 C C . SER A 1 83 ? -13.007 8.164 18.334 1.00 95.19 83 SER A C 1
ATOM 654 O O . SER A 1 83 ? -13.170 7.049 18.831 1.00 95.19 83 SER A O 1
ATOM 656 N N . GLY A 1 84 ? -12.547 9.200 19.017 1.00 92.44 84 GLY A N 1
ATOM 657 C CA . GLY A 1 84 ? -12.197 9.187 20.431 1.00 92.44 84 GLY A CA 1
ATOM 658 C C . GLY A 1 84 ? -12.202 10.605 20.980 1.00 92.44 84 GLY A C 1
ATOM 659 O O . GLY A 1 84 ? -12.506 11.559 20.262 1.00 92.44 84 GLY A O 1
ATOM 660 N N . ASP A 1 85 ? -11.882 10.740 22.258 1.00 88.38 85 ASP A N 1
ATOM 661 C CA . ASP A 1 85 ? -11.831 12.050 22.893 1.00 88.38 85 ASP A CA 1
ATOM 662 C C . ASP A 1 85 ? -10.603 12.838 22.411 1.00 88.38 85 ASP A C 1
ATOM 664 O O . ASP A 1 85 ? -9.503 12.305 22.287 1.00 88.38 85 ASP A O 1
ATOM 668 N N . GLY A 1 86 ? -10.781 14.135 22.151 1.00 85.12 86 GLY A N 1
ATOM 669 C CA . GLY A 1 86 ? -9.669 15.046 21.855 1.00 85.12 86 GLY A CA 1
ATOM 670 C C . GLY A 1 86 ? -9.214 15.115 20.392 1.00 85.12 86 GLY A C 1
ATOM 671 O O . GLY A 1 86 ? -8.265 15.848 20.114 1.00 85.12 86 GLY A O 1
ATOM 672 N N . PHE A 1 87 ? -9.884 14.433 19.456 1.00 87.75 87 PHE A N 1
ATOM 673 C CA . PHE A 1 87 ? -9.609 14.555 18.019 1.00 87.75 87 PHE A CA 1
ATOM 674 C C . PHE A 1 87 ? -10.869 14.400 17.153 1.00 87.75 87 PHE A C 1
ATOM 676 O O . PHE A 1 87 ? -11.860 13.792 17.555 1.00 87.75 87 PHE A O 1
ATOM 683 N N . GLU A 1 88 ? -10.823 14.963 15.944 1.00 91.69 88 GLU A N 1
ATOM 684 C CA . GLU A 1 88 ? -11.874 14.787 14.937 1.00 91.69 88 GLU A CA 1
ATOM 685 C C . GLU A 1 88 ? -11.847 13.365 14.356 1.00 91.69 88 GLU A C 1
ATOM 687 O O . GLU A 1 88 ? -10.759 12.846 14.111 1.00 91.69 88 GLU A O 1
ATOM 692 N N . PRO A 1 89 ? -12.999 12.726 14.081 1.00 93.44 89 PRO A N 1
ATOM 693 C CA . PRO A 1 89 ? -13.028 11.352 13.588 1.00 93.44 89 PRO A CA 1
ATOM 694 C C . PRO A 1 89 ? -12.199 11.131 12.316 1.00 93.44 89 PRO A C 1
ATOM 696 O O . PRO A 1 89 ? -12.314 11.877 11.344 1.00 93.44 89 PRO A O 1
ATOM 699 N N . PHE A 1 90 ? -11.434 10.041 12.290 1.00 92.62 90 PHE A N 1
ATOM 700 C CA . PHE A 1 90 ? -10.690 9.604 11.112 1.00 92.62 90 PHE A CA 1
ATOM 701 C C . PHE A 1 90 ? -11.543 8.679 10.246 1.00 92.62 90 PHE A C 1
ATOM 703 O O . PHE A 1 90 ? -12.192 7.758 10.754 1.00 92.62 90 PHE A O 1
ATOM 710 N N . GLU A 1 91 ? -11.512 8.892 8.930 1.00 94.94 91 GLU A N 1
ATOM 711 C CA . GLU A 1 91 ? -12.191 8.048 7.948 1.00 94.94 91 GLU A CA 1
ATOM 712 C C . GLU A 1 91 ? -11.199 7.206 7.147 1.00 94.94 91 GLU A C 1
ATOM 714 O O . GLU A 1 91 ? -10.240 7.712 6.565 1.00 94.94 91 GLU A O 1
ATOM 719 N N . PHE A 1 92 ? -11.497 5.914 7.038 1.00 95.62 92 PHE A N 1
ATOM 720 C CA . PHE A 1 92 ? -10.676 4.959 6.315 1.00 95.62 92 PHE A CA 1
ATOM 721 C C . PHE A 1 92 ? -11.484 4.191 5.271 1.00 95.62 92 PHE A C 1
ATOM 723 O O . PHE A 1 92 ? -12.689 3.938 5.418 1.00 95.62 92 PHE A O 1
ATOM 730 N N . ARG A 1 93 ? -10.791 3.737 4.228 1.00 95.94 93 ARG A N 1
ATOM 731 C CA . ARG A 1 93 ? -11.297 2.784 3.238 1.00 95.94 93 ARG A CA 1
ATOM 732 C C . ARG A 1 93 ? -10.690 1.416 3.467 1.00 95.94 93 ARG A C 1
ATOM 734 O O . ARG A 1 93 ? -9.519 1.278 3.796 1.00 95.94 93 ARG A O 1
ATOM 741 N N . LYS A 1 94 ? -11.511 0.391 3.268 1.00 95.00 94 LYS A N 1
ATOM 742 C CA . LYS A 1 94 ? -11.081 -0.996 3.396 1.00 95.00 94 LYS A CA 1
ATOM 743 C C . LYS A 1 94 ? -10.061 -1.339 2.316 1.00 95.00 94 LYS A C 1
ATOM 745 O O . LYS A 1 94 ? -10.340 -1.193 1.126 1.00 95.00 94 LYS A O 1
ATOM 750 N N . CYS A 1 95 ? -8.926 -1.862 2.748 1.00 94.69 95 CYS A N 1
ATOM 751 C CA . CYS A 1 95 ? -7.943 -2.483 1.880 1.00 94.69 95 CYS A CA 1
ATOM 752 C C . CYS A 1 95 ? -8.338 -3.943 1.627 1.00 94.69 95 CYS A C 1
ATOM 754 O O . CYS A 1 95 ? -8.916 -4.603 2.494 1.00 94.69 95 CYS A O 1
ATOM 756 N N . ALA A 1 96 ? -8.016 -4.475 0.445 1.00 90.19 96 ALA A N 1
ATOM 757 C CA . ALA A 1 96 ? -8.118 -5.919 0.211 1.00 90.19 96 ALA A CA 1
ATOM 758 C C . ALA A 1 96 ? -7.165 -6.676 1.155 1.00 90.19 96 ALA A C 1
ATOM 760 O O . ALA A 1 96 ? -7.556 -7.642 1.804 1.00 90.19 96 ALA A O 1
ATOM 761 N N . THR A 1 97 ? -5.941 -6.158 1.271 1.00 88.88 97 THR A N 1
ATOM 762 C CA . THR A 1 97 ? -4.942 -6.459 2.298 1.00 88.88 97 THR A CA 1
ATOM 763 C C . THR A 1 97 ? -4.045 -5.230 2.456 1.00 88.88 97 THR A C 1
ATOM 765 O O . THR A 1 97 ? -3.927 -4.448 1.512 1.00 88.88 97 THR A O 1
ATOM 768 N N . ILE A 1 98 ? -3.407 -5.061 3.614 1.00 91.69 98 ILE A N 1
ATOM 769 C CA . ILE A 1 98 ? -2.202 -4.226 3.697 1.00 91.69 98 ILE A CA 1
ATOM 770 C C . ILE A 1 98 ? -1.061 -5.076 3.143 1.00 91.69 98 ILE A C 1
ATOM 772 O O . ILE A 1 98 ? -0.881 -6.213 3.584 1.00 91.69 98 ILE A O 1
ATOM 776 N N . ARG A 1 99 ? -0.359 -4.582 2.123 1.00 91.31 99 ARG A N 1
ATOM 777 C CA . ARG A 1 99 ? 0.742 -5.310 1.471 1.00 91.31 99 ARG A CA 1
ATOM 778 C C . ARG A 1 99 ? 2.096 -4.765 1.904 1.00 91.31 99 ARG A C 1
ATOM 780 O O . ARG A 1 99 ? 2.220 -3.575 2.182 1.00 91.31 99 ARG A O 1
ATOM 787 N N . GLU A 1 100 ? 3.115 -5.612 1.889 1.00 90.75 100 GLU A N 1
ATOM 788 C CA . GLU A 1 100 ? 4.495 -5.138 1.960 1.00 90.75 100 GLU A CA 1
ATOM 789 C C . GLU A 1 100 ? 4.793 -4.252 0.739 1.00 90.75 100 GLU A C 1
ATOM 791 O O . GLU A 1 100 ? 4.380 -4.550 -0.388 1.00 90.75 100 GLU A O 1
ATOM 796 N N . ALA A 1 101 ? 5.442 -3.114 0.971 1.00 91.50 101 ALA A N 1
ATOM 797 C CA . ALA A 1 101 ? 5.906 -2.247 -0.101 1.00 91.50 101 ALA A CA 1
ATOM 798 C C . ALA A 1 101 ? 7.374 -2.526 -0.423 1.00 91.50 101 ALA A C 1
ATOM 800 O O . ALA A 1 101 ? 8.247 -2.417 0.434 1.00 91.50 101 ALA A O 1
ATOM 801 N N . HIS A 1 102 ? 7.639 -2.793 -1.699 1.00 92.56 102 HIS A N 1
ATOM 802 C CA . HIS A 1 102 ? 8.984 -2.909 -2.246 1.00 92.56 102 HIS A CA 1
ATOM 803 C C . HIS A 1 102 ? 9.259 -1.678 -3.108 1.00 92.56 102 HIS A C 1
ATOM 805 O O . HIS A 1 102 ? 8.574 -1.452 -4.108 1.00 92.56 102 HIS A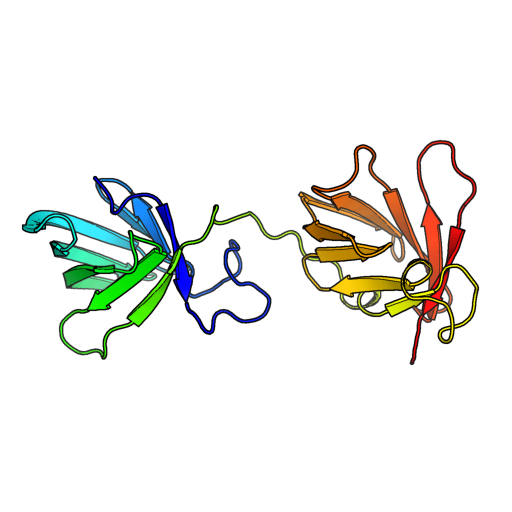 O 1
ATOM 811 N N . LEU A 1 103 ? 10.217 -0.858 -2.673 1.00 92.94 103 LEU A N 1
ATOM 812 C CA . LEU A 1 103 ? 10.551 0.405 -3.323 1.00 92.94 103 LEU A CA 1
ATOM 813 C C . LEU A 1 103 ? 11.570 0.198 -4.435 1.00 92.94 103 LEU A C 1
ATOM 815 O O . LEU A 1 103 ? 12.633 -0.387 -4.217 1.00 92.94 103 LEU A O 1
ATOM 819 N N . ILE A 1 104 ? 11.255 0.735 -5.607 1.00 92.00 104 ILE A N 1
ATOM 820 C CA . ILE A 1 104 ? 12.219 0.889 -6.687 1.00 92.00 104 ILE A CA 1
ATOM 821 C C . ILE A 1 104 ? 13.002 2.203 -6.515 1.00 92.00 104 ILE A C 1
ATOM 823 O O . ILE A 1 104 ? 12.452 3.170 -5.987 1.00 92.00 104 ILE A O 1
ATOM 827 N N . PRO A 1 105 ? 14.275 2.279 -6.939 1.00 91.06 105 PRO A N 1
ATOM 828 C CA . PRO A 1 105 ? 15.042 3.517 -6.837 1.00 91.06 105 PRO A CA 1
ATOM 829 C C . PRO A 1 105 ? 14.549 4.568 -7.842 1.00 91.06 105 PRO A C 1
ATOM 831 O O . PRO A 1 105 ? 14.128 4.235 -8.956 1.00 91.06 105 PRO A O 1
ATOM 834 N N . SER A 1 106 ? 14.630 5.847 -7.471 1.00 91.62 106 SER A N 1
ATOM 835 C CA . SER A 1 106 ? 14.007 6.944 -8.227 1.00 91.62 106 SER A CA 1
ATOM 836 C C . SER A 1 106 ? 14.599 7.163 -9.622 1.00 91.62 106 SER A C 1
ATOM 838 O O . SER A 1 106 ? 13.934 7.678 -10.525 1.00 91.62 106 SER A O 1
ATOM 840 N N . GLU A 1 107 ? 15.833 6.722 -9.861 1.00 91.75 107 GLU A N 1
ATOM 841 C CA . GLU A 1 107 ? 16.460 6.759 -11.178 1.00 91.75 107 GLU A CA 1
ATOM 842 C C . GLU A 1 107 ? 15.787 5.824 -12.201 1.00 91.75 107 GLU A C 1
ATOM 844 O O . GLU A 1 107 ? 15.862 6.101 -13.402 1.00 91.75 107 GLU A O 1
ATOM 849 N N . TYR A 1 108 ? 15.078 4.784 -11.741 1.00 92.62 108 TYR A N 1
ATOM 850 C CA . TYR A 1 108 ? 14.298 3.859 -12.577 1.00 92.62 108 TYR A CA 1
ATOM 851 C C . TYR A 1 108 ? 12.844 4.317 -12.766 1.00 92.62 108 TYR A C 1
ATOM 853 O O . TYR A 1 108 ? 12.151 3.832 -13.664 1.00 92.62 108 TYR A O 1
ATOM 861 N N . GLU A 1 109 ? 12.364 5.255 -11.950 1.00 93.38 109 GLU A N 1
ATOM 862 C CA . GLU A 1 109 ? 10.998 5.765 -12.039 1.00 93.38 109 GLU A CA 1
ATOM 863 C C . GLU A 1 109 ? 10.752 6.581 -13.317 1.00 93.38 109 GLU A C 1
ATOM 865 O O . GLU A 1 109 ? 11.641 7.209 -13.901 1.00 93.38 109 GLU A O 1
ATOM 870 N N . GLY A 1 110 ? 9.492 6.623 -13.741 1.00 92.62 110 GLY A N 1
ATOM 871 C CA . GLY A 1 110 ? 9.027 7.424 -14.864 1.00 92.62 110 GLY A CA 1
ATOM 872 C C . GLY A 1 110 ? 8.452 6.588 -15.997 1.00 92.62 110 GLY A C 1
ATOM 873 O O . GLY A 1 110 ? 8.064 5.434 -15.834 1.00 92.62 110 GLY A O 1
ATOM 874 N N . THR A 1 111 ? 8.336 7.210 -17.168 1.00 93.38 111 THR A N 1
ATOM 875 C CA . THR A 1 111 ? 7.818 6.546 -18.367 1.00 93.38 111 THR A CA 1
ATOM 876 C C . THR A 1 111 ? 8.977 6.155 -19.274 1.00 93.38 111 THR A C 1
ATOM 878 O O . THR A 1 111 ? 9.848 6.974 -19.549 1.00 93.38 111 THR A O 1
ATOM 881 N N . TRP A 1 112 ? 8.965 4.924 -19.766 1.00 93.12 112 TRP A N 1
ATOM 882 C CA . TRP A 1 112 ? 9.983 4.338 -20.627 1.00 93.12 112 TRP A CA 1
ATOM 883 C C . TRP A 1 112 ? 9.339 3.805 -21.903 1.00 93.12 112 TRP A C 1
ATOM 885 O O . TRP A 1 112 ? 8.221 3.295 -21.880 1.00 93.12 112 TRP A O 1
ATOM 895 N N . SER A 1 113 ? 10.046 3.915 -23.021 1.00 91.50 113 SER A N 1
ATOM 896 C CA . SER A 1 113 ? 9.626 3.384 -24.316 1.00 91.50 113 SER A CA 1
ATOM 897 C C . SER A 1 113 ? 10.512 2.224 -24.737 1.00 91.50 113 SER A C 1
ATOM 899 O O . SER A 1 113 ? 11.737 2.352 -24.738 1.00 91.50 113 SER A O 1
ATOM 901 N N . THR A 1 114 ? 9.880 1.135 -25.173 1.00 88.88 114 THR A N 1
ATOM 902 C CA . THR A 1 114 ? 10.547 -0.030 -25.787 1.00 88.88 114 THR A CA 1
ATOM 903 C C . THR A 1 114 ? 10.823 0.150 -27.288 1.00 88.88 114 THR A C 1
ATOM 905 O O . THR A 1 114 ? 11.475 -0.679 -27.912 1.00 88.88 114 THR A O 1
ATOM 908 N N . TYR A 1 115 ? 10.349 1.253 -27.883 1.00 83.94 115 TYR A N 1
ATOM 909 C CA . TYR A 1 115 ? 10.460 1.557 -29.320 1.00 83.94 115 TYR A CA 1
ATOM 910 C C . TYR A 1 115 ? 11.376 2.755 -29.611 1.00 83.94 115 TYR A C 1
ATOM 912 O O . TYR A 1 115 ? 11.413 3.261 -30.733 1.00 83.94 115 TYR A O 1
ATOM 920 N N . GLY A 1 116 ? 12.076 3.267 -28.595 1.00 79.56 116 GLY A N 1
ATOM 921 C CA . GLY A 1 116 ? 12.983 4.412 -28.726 1.00 79.56 116 GLY A CA 1
ATOM 922 C C . GLY A 1 116 ? 12.295 5.776 -28.875 1.00 79.56 116 GLY A C 1
ATOM 923 O O . GLY A 1 116 ? 12.971 6.790 -29.018 1.00 79.56 116 GLY A O 1
ATOM 924 N N . THR A 1 117 ? 10.959 5.839 -28.839 1.00 82.12 117 THR A N 1
ATOM 925 C CA . THR A 1 117 ? 10.194 7.093 -28.935 1.00 82.12 117 THR A CA 1
ATOM 926 C C . THR A 1 117 ? 9.022 7.137 -27.966 1.00 82.12 117 THR A C 1
ATOM 928 O O . THR A 1 117 ? 8.303 6.158 -27.774 1.00 82.12 117 THR A O 1
ATOM 931 N N . CYS A 1 118 ? 8.788 8.311 -27.390 1.00 80.69 118 CYS A N 1
ATOM 932 C CA . CYS A 1 118 ? 7.748 8.550 -26.386 1.00 80.69 118 CYS A CA 1
ATOM 933 C C . CYS A 1 118 ? 6.404 8.967 -26.975 1.00 80.69 118 CYS A C 1
ATOM 935 O O . CYS A 1 118 ? 5.456 9.229 -26.245 1.00 80.69 118 CYS A O 1
ATOM 937 N N . LYS A 1 119 ? 6.318 9.006 -28.308 1.00 78.00 119 LYS A N 1
ATOM 938 C CA . LYS A 1 119 ? 5.062 9.134 -29.058 1.00 78.00 119 LYS A CA 1
ATOM 939 C C . LYS A 1 119 ? 4.455 7.767 -29.408 1.00 78.00 119 LYS A C 1
ATOM 941 O O . LYS A 1 119 ? 3.569 7.699 -30.254 1.00 78.00 119 LYS A O 1
ATOM 946 N N . ALA A 1 120 ? 4.978 6.688 -28.825 1.00 71.38 120 ALA A N 1
ATOM 947 C CA . ALA A 1 120 ? 4.493 5.338 -29.062 1.00 71.38 120 ALA A CA 1
ATOM 948 C C . ALA A 1 120 ? 3.092 5.124 -28.462 1.00 71.38 120 ALA A C 1
ATOM 950 O O . ALA A 1 120 ? 2.643 5.879 -27.596 1.00 71.38 120 ALA A O 1
ATOM 951 N N . ALA A 1 121 ? 2.406 4.085 -28.939 1.00 77.44 121 ALA A N 1
ATOM 952 C CA . ALA A 1 121 ? 1.142 3.646 -28.366 1.00 77.44 121 ALA A CA 1
ATOM 953 C C . ALA A 1 121 ? 1.319 3.215 -26.894 1.00 77.44 121 ALA A C 1
ATOM 955 O O . ALA A 1 121 ? 2.422 2.900 -26.446 1.00 77.44 121 ALA A O 1
ATOM 956 N N . ALA A 1 122 ? 0.237 3.268 -26.113 1.00 74.56 122 ALA A N 1
ATOM 957 C CA . ALA A 1 122 ? 0.290 3.074 -24.660 1.00 74.56 122 ALA A CA 1
ATOM 958 C C . ALA A 1 122 ? 0.776 1.674 -24.238 1.00 74.56 122 ALA A C 1
ATOM 960 O O . ALA A 1 122 ? 1.315 1.515 -23.148 1.00 74.56 122 ALA A O 1
ATOM 961 N N . ASP A 1 123 ? 0.602 0.678 -25.100 1.00 79.44 123 ASP A N 1
ATOM 962 C CA . ASP A 1 123 ? 1.093 -0.692 -24.947 1.00 79.44 123 ASP A CA 1
ATOM 963 C C . ASP A 1 123 ? 2.620 -0.814 -25.059 1.00 79.44 123 ASP A C 1
ATOM 965 O O . ASP A 1 123 ? 3.228 -1.700 -24.457 1.00 79.44 123 ASP A O 1
ATOM 969 N N . SER A 1 124 ? 3.242 0.125 -25.763 1.00 82.38 124 SER A N 1
ATOM 970 C CA . SER A 1 124 ? 4.690 0.235 -25.946 1.00 82.38 124 SER A CA 1
ATOM 971 C C . SER A 1 124 ? 5.396 1.028 -24.843 1.00 82.38 124 SER A C 1
ATOM 973 O O . SER A 1 124 ? 6.632 1.102 -24.831 1.00 82.38 124 SER A O 1
ATOM 975 N N . LEU A 1 125 ? 4.626 1.632 -23.932 1.00 90.56 125 LEU A N 1
ATOM 976 C CA . LEU A 1 125 ? 5.129 2.405 -22.804 1.00 90.56 125 LEU A CA 1
ATOM 977 C C . LEU A 1 125 ? 5.095 1.578 -21.520 1.00 90.56 125 LEU A C 1
ATOM 979 O O . LEU A 1 125 ? 4.093 0.945 -21.188 1.00 90.56 125 LEU A O 1
ATOM 983 N N . ILE A 1 126 ? 6.189 1.654 -20.775 1.00 92.19 126 ILE A N 1
ATOM 984 C CA . ILE A 1 126 ? 6.313 1.130 -19.421 1.00 92.19 126 ILE A CA 1
ATOM 985 C C . ILE A 1 126 ? 6.283 2.328 -18.479 1.00 92.19 126 ILE A C 1
ATOM 987 O O . ILE A 1 126 ? 7.046 3.275 -18.660 1.00 92.19 126 ILE A O 1
ATOM 991 N N . LYS A 1 127 ? 5.404 2.318 -17.482 1.00 93.38 127 LYS A N 1
ATOM 992 C CA . LYS A 1 127 ? 5.376 3.339 -16.431 1.00 93.38 127 LYS A CA 1
ATOM 993 C C . LYS A 1 127 ? 5.804 2.704 -15.127 1.00 93.38 127 LYS A C 1
ATOM 995 O O . LYS A 1 127 ? 5.160 1.772 -14.666 1.00 93.38 127 LYS A O 1
ATOM 1000 N N . ILE A 1 128 ? 6.870 3.220 -14.547 1.00 93.19 128 ILE A N 1
ATOM 1001 C CA . ILE A 1 128 ? 7.426 2.759 -13.285 1.00 93.19 128 ILE A CA 1
ATOM 1002 C C . ILE A 1 128 ? 7.160 3.846 -12.251 1.00 93.19 128 ILE A C 1
ATOM 1004 O O . ILE A 1 128 ? 7.527 5.003 -12.451 1.00 93.19 128 ILE A O 1
ATOM 1008 N N . ALA A 1 129 ? 6.488 3.468 -11.174 1.00 93.44 129 ALA A N 1
ATOM 1009 C CA . ALA A 1 129 ? 6.260 4.286 -9.991 1.00 93.44 129 ALA A CA 1
ATOM 1010 C C . ALA A 1 129 ? 6.914 3.591 -8.780 1.00 93.44 129 ALA A C 1
ATOM 1012 O O . ALA A 1 129 ? 7.269 2.415 -8.900 1.00 93.44 129 ALA A O 1
ATOM 1013 N N . PRO A 1 130 ? 7.025 4.248 -7.610 1.00 93.56 130 PRO A N 1
ATOM 1014 C CA . PRO A 1 130 ? 7.808 3.736 -6.483 1.00 93.56 130 PRO A CA 1
ATOM 1015 C C . PRO A 1 130 ? 7.525 2.278 -6.086 1.00 93.56 130 PRO A C 1
ATOM 1017 O O . PRO A 1 130 ? 8.444 1.551 -5.730 1.00 93.56 130 PRO A O 1
ATOM 1020 N N . THR A 1 131 ? 6.266 1.827 -6.163 1.00 93.00 131 THR A N 1
ATOM 1021 C CA . THR A 1 131 ? 5.853 0.478 -5.718 1.00 93.00 131 THR A CA 1
ATOM 1022 C C . THR A 1 131 ? 5.136 -0.357 -6.780 1.00 93.00 131 THR A C 1
ATOM 1024 O O . THR A 1 131 ? 4.604 -1.426 -6.465 1.00 93.00 131 THR A O 1
ATOM 1027 N N . LYS A 1 132 ? 5.053 0.131 -8.022 1.00 93.00 132 LYS A N 1
ATOM 1028 C CA . LYS A 1 132 ? 4.247 -0.503 -9.073 1.00 93.00 132 LYS A CA 1
ATOM 1029 C C . LYS A 1 132 ? 4.773 -0.211 -10.466 1.00 93.00 132 LYS A C 1
ATOM 1031 O O . LYS A 1 132 ? 5.362 0.839 -10.725 1.00 93.00 132 LYS A O 1
ATOM 1036 N N . ILE A 1 133 ? 4.442 -1.106 -11.382 1.00 92.69 133 ILE A N 1
ATOM 1037 C CA . ILE A 1 133 ? 4.719 -0.976 -12.805 1.00 92.69 133 ILE A CA 1
ATOM 1038 C C . ILE A 1 133 ? 3.419 -1.068 -13.595 1.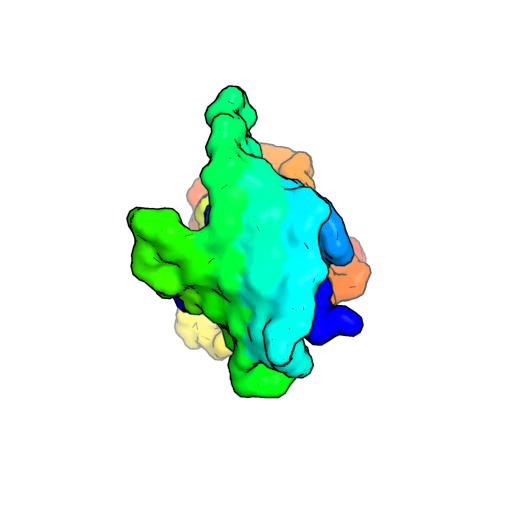00 92.69 133 ILE A C 1
ATOM 1040 O O . ILE A 1 133 ? 2.511 -1.818 -13.247 1.00 92.69 133 ILE A O 1
ATOM 1044 N N . THR A 1 134 ? 3.317 -0.297 -14.672 1.00 92.19 134 THR A N 1
ATOM 1045 C CA . THR A 1 134 ? 2.251 -0.420 -15.661 1.00 92.19 134 THR A CA 1
ATOM 1046 C C . THR A 1 134 ? 2.856 -0.688 -17.024 1.00 92.19 134 THR A C 1
ATOM 1048 O O . THR A 1 134 ? 3.629 0.128 -17.526 1.00 92.19 134 THR A O 1
ATOM 1051 N N . TRP A 1 135 ? 2.459 -1.787 -17.654 1.00 89.75 135 TRP A N 1
ATOM 1052 C CA . TRP A 1 135 ? 2.870 -2.133 -19.009 1.00 89.75 135 TRP A CA 1
ATOM 1053 C C . TRP A 1 135 ? 1.723 -2.834 -19.738 1.00 89.75 135 TRP A C 1
ATOM 1055 O O . TRP A 1 135 ? 0.971 -3.599 -19.137 1.00 89.75 135 TRP A O 1
ATOM 1065 N N . GLN A 1 136 ? 1.526 -2.524 -21.024 1.00 87.25 136 GLN A N 1
ATOM 1066 C CA . GLN A 1 136 ? 0.441 -3.098 -21.837 1.00 87.25 136 GLN A CA 1
ATOM 1067 C C . GLN A 1 136 ? -0.958 -2.930 -21.215 1.00 87.25 136 GLN A C 1
ATOM 1069 O O . GLN A 1 136 ? -1.827 -3.792 -21.330 1.00 87.25 136 GLN A O 1
ATOM 1074 N N . GLY A 1 137 ? -1.178 -1.807 -20.522 1.00 85.62 137 GLY A N 1
ATOM 1075 C CA . GLY A 1 137 ? -2.444 -1.502 -19.849 1.00 85.62 137 GLY A CA 1
ATOM 1076 C C . GLY A 1 137 ? -2.708 -2.301 -18.567 1.00 85.62 137 GLY A C 1
ATOM 1077 O O . GLY A 1 137 ? -3.757 -2.108 -17.955 1.00 85.62 137 GLY A O 1
ATOM 1078 N N . LYS A 1 138 ? -1.777 -3.160 -18.138 1.00 89.62 138 LYS A N 1
ATOM 1079 C CA . LYS A 1 138 ? -1.838 -3.877 -16.862 1.00 89.62 138 LYS A CA 1
ATOM 1080 C C . LYS A 1 138 ? -0.947 -3.189 -15.842 1.00 89.62 138 LYS A C 1
ATOM 1082 O O . LYS A 1 138 ? 0.160 -2.782 -16.182 1.00 89.62 138 LYS A O 1
ATOM 1087 N N . THR A 1 139 ? -1.436 -3.069 -14.613 1.00 91.69 139 THR A N 1
ATOM 1088 C CA . THR A 1 139 ? -0.667 -2.553 -13.479 1.00 91.69 139 THR A CA 1
ATOM 1089 C C . THR A 1 139 ? -0.432 -3.679 -12.490 1.00 91.69 139 THR A C 1
ATOM 1091 O O . THR A 1 139 ? -1.408 -4.278 -12.039 1.00 91.69 139 THR A O 1
ATOM 1094 N N . SER A 1 140 ? 0.831 -3.895 -12.140 1.00 91.88 140 SER A N 1
ATOM 1095 C CA . SER A 1 140 ? 1.273 -4.851 -11.126 1.00 91.88 140 SER A CA 1
ATOM 1096 C C . SER A 1 140 ? 1.989 -4.125 -9.991 1.00 91.88 140 SER A C 1
ATOM 1098 O O . SER A 1 140 ? 2.608 -3.076 -10.211 1.00 91.88 140 SER A O 1
ATOM 1100 N N . ASN A 1 141 ? 1.940 -4.678 -8.785 1.00 92.81 141 ASN A N 1
ATOM 1101 C CA . ASN A 1 141 ? 2.741 -4.218 -7.654 1.00 92.81 141 ASN A CA 1
ATOM 1102 C C . ASN A 1 141 ? 4.046 -5.007 -7.589 1.00 92.81 141 ASN A C 1
ATOM 1104 O O . ASN A 1 141 ? 4.042 -6.218 -7.798 1.00 92.81 141 ASN A O 1
ATOM 1108 N N . PHE A 1 142 ? 5.144 -4.340 -7.233 1.00 93.06 142 PHE A N 1
ATOM 1109 C CA . PHE A 1 142 ? 6.393 -5.047 -6.963 1.00 93.06 142 PHE A CA 1
ATOM 1110 C C . PHE A 1 142 ? 6.245 -5.923 -5.720 1.00 93.06 142 PHE A C 1
ATOM 1112 O O . PHE A 1 142 ? 5.750 -5.464 -4.688 1.00 93.06 142 PHE A O 1
ATOM 1119 N N . THR A 1 143 ? 6.707 -7.164 -5.825 1.00 92.44 143 THR A N 1
ATOM 1120 C CA . THR A 1 143 ? 6.802 -8.142 -4.729 1.00 92.44 143 THR A CA 1
ATOM 1121 C C . THR A 1 143 ? 8.249 -8.361 -4.293 1.00 92.44 143 THR A C 1
ATOM 1123 O O . THR A 1 143 ? 8.501 -8.957 -3.248 1.00 92.44 143 THR A O 1
ATOM 1126 N N . LYS A 1 144 ? 9.214 -7.873 -5.082 1.00 92.62 144 LYS A N 1
ATOM 1127 C CA . LYS A 1 144 ? 10.639 -7.889 -4.753 1.00 92.62 144 LYS A CA 1
ATOM 1128 C C . LYS A 1 144 ? 11.407 -6.890 -5.612 1.00 92.62 144 LYS A C 1
ATOM 1130 O O . LYS A 1 144 ? 11.144 -6.758 -6.804 1.00 92.62 144 LYS A O 1
ATOM 1135 N N . VAL A 1 145 ? 12.401 -6.243 -5.007 1.00 93.75 145 VAL A N 1
ATOM 1136 C CA . VAL A 1 145 ? 13.400 -5.415 -5.695 1.00 93.75 145 VAL A CA 1
ATOM 1137 C C . VAL A 1 145 ? 14.775 -5.795 -5.151 1.00 93.75 145 VAL A C 1
ATOM 1139 O O . VAL A 1 145 ? 15.009 -5.713 -3.945 1.00 93.75 145 VAL A O 1
ATOM 1142 N N . HIS A 1 146 ? 15.683 -6.236 -6.020 1.00 93.56 146 HIS A N 1
ATOM 1143 C CA . HIS A 1 146 ? 17.041 -6.630 -5.651 1.00 93.56 146 HIS A CA 1
ATOM 1144 C C . HIS A 1 146 ? 18.076 -5.838 -6.451 1.00 93.56 146 HIS A C 1
ATOM 1146 O O . HIS A 1 146 ? 17.993 -5.751 -7.671 1.00 93.56 146 HIS A O 1
ATOM 1152 N N . TYR A 1 147 ? 19.074 -5.273 -5.772 1.00 90.56 147 TYR A N 1
ATOM 1153 C CA . TYR A 1 147 ? 20.183 -4.582 -6.426 1.00 90.56 147 TYR A CA 1
ATOM 1154 C C . TYR A 1 147 ? 21.214 -5.596 -6.922 1.00 90.56 147 TYR A C 1
ATOM 1156 O O . TYR A 1 147 ? 21.981 -6.144 -6.132 1.00 90.56 147 TYR A O 1
ATOM 1164 N N . ALA A 1 148 ? 21.253 -5.805 -8.236 1.00 88.69 148 ALA A N 1
ATOM 1165 C CA . ALA A 1 148 ? 22.202 -6.700 -8.896 1.00 88.69 148 ALA A CA 1
ATOM 1166 C C . ALA A 1 148 ? 23.527 -5.998 -9.265 1.00 88.69 148 ALA A C 1
ATOM 1168 O O . ALA A 1 148 ? 24.520 -6.651 -9.588 1.00 88.69 148 ALA A O 1
ATOM 1169 N N . GLY A 1 149 ? 23.571 -4.662 -9.211 1.00 87.50 149 GLY A N 1
ATOM 1170 C CA . GLY A 1 149 ? 24.776 -3.869 -9.444 1.00 87.50 149 GLY A CA 1
ATOM 1171 C C . GLY A 1 149 ? 24.513 -2.359 -9.419 1.00 87.50 149 GLY A C 1
ATOM 1172 O O . GLY A 1 149 ? 23.381 -1.941 -9.187 1.00 87.50 149 GLY A O 1
ATOM 1173 N N . PRO A 1 150 ? 25.532 -1.519 -9.693 1.00 85.31 150 PRO A N 1
ATOM 1174 C CA . PRO A 1 150 ? 25.424 -0.058 -9.593 1.00 85.31 150 PRO A CA 1
ATOM 1175 C C . PRO A 1 150 ? 24.312 0.568 -10.445 1.00 85.31 150 PRO A C 1
ATOM 1177 O O . PRO A 1 150 ? 23.766 1.591 -10.063 1.00 85.31 150 PRO A O 1
ATOM 1180 N N . ASN A 1 151 ? 23.978 -0.054 -11.578 1.00 91.56 151 ASN A N 1
ATOM 1181 C CA . ASN A 1 151 ? 22.935 0.394 -12.502 1.00 91.56 151 ASN A CA 1
ATOM 1182 C C . ASN A 1 151 ? 22.005 -0.762 -12.901 1.00 91.56 151 ASN A C 1
ATOM 1184 O O . ASN A 1 151 ? 21.485 -0.768 -14.012 1.00 91.56 151 ASN A O 1
ATOM 1188 N N . ALA A 1 152 ? 21.880 -1.793 -12.064 1.00 93.25 152 ALA A N 1
ATOM 1189 C CA . ALA A 1 152 ? 21.092 -2.972 -12.390 1.00 93.25 152 ALA A CA 1
ATOM 1190 C C . ALA A 1 152 ? 20.251 -3.415 -11.197 1.00 93.25 152 ALA A C 1
ATOM 1192 O O . ALA A 1 152 ? 20.774 -3.606 -10.095 1.00 93.25 152 ALA A O 1
ATOM 1193 N N . ILE A 1 153 ? 18.965 -3.633 -11.451 1.00 93.69 153 ILE A N 1
ATOM 1194 C CA . ILE A 1 153 ? 18.023 -4.206 -10.492 1.00 93.69 153 ILE A CA 1
ATOM 1195 C C . ILE A 1 153 ? 17.348 -5.436 -11.086 1.00 93.69 153 ILE A C 1
ATOM 1197 O O . ILE A 1 153 ? 17.114 -5.488 -12.291 1.00 93.69 153 ILE A O 1
ATOM 1201 N N . GLU A 1 154 ? 17.015 -6.391 -10.228 1.00 93.06 154 GLU A N 1
ATOM 1202 C CA . GLU A 1 154 ? 16.122 -7.516 -10.496 1.00 93.06 154 GLU A CA 1
ATOM 1203 C C . GLU A 1 154 ? 14.788 -7.274 -9.782 1.00 93.06 154 GLU A C 1
ATOM 1205 O O . GLU A 1 154 ? 14.754 -6.778 -8.651 1.00 93.06 154 GLU A O 1
ATOM 1210 N N . LEU A 1 155 ? 13.691 -7.603 -10.456 1.00 92.50 155 LEU A N 1
ATOM 1211 C CA . LEU A 1 155 ? 12.324 -7.272 -10.082 1.00 92.50 155 LEU A CA 1
ATOM 1212 C C . LEU A 1 155 ? 11.429 -8.508 -10.178 1.00 92.50 155 LEU A C 1
ATOM 1214 O O . LEU A 1 155 ? 11.545 -9.301 -11.112 1.00 92.50 155 LEU A O 1
ATOM 1218 N N . GLU A 1 156 ? 10.502 -8.620 -9.230 1.00 92.62 156 GLU A N 1
ATOM 1219 C CA . GLU A 1 156 ? 9.344 -9.517 -9.291 1.00 92.62 156 GLU A CA 1
ATOM 1220 C C . GLU A 1 156 ? 8.077 -8.671 -9.061 1.00 92.62 156 GLU A C 1
ATOM 1222 O O . GLU A 1 156 ? 8.095 -7.721 -8.266 1.00 92.62 156 GLU A O 1
ATOM 1227 N N . ASP A 1 157 ? 6.988 -8.987 -9.767 1.00 91.75 157 ASP A N 1
ATOM 1228 C CA . ASP A 1 157 ? 5.690 -8.323 -9.619 1.00 91.75 157 ASP A CA 1
ATOM 1229 C C . ASP A 1 157 ? 4.524 -9.324 -9.592 1.00 91.75 157 ASP A C 1
ATOM 1231 O O . ASP A 1 157 ? 4.650 -10.461 -10.037 1.00 91.75 157 ASP A O 1
ATOM 1235 N N . ASP A 1 158 ? 3.381 -8.906 -9.044 1.00 89.88 158 ASP A N 1
ATOM 1236 C CA . ASP A 1 158 ? 2.191 -9.755 -8.860 1.00 89.88 158 ASP A CA 1
ATOM 1237 C C . ASP A 1 158 ? 1.390 -10.052 -10.149 1.00 89.88 158 ASP A C 1
ATOM 1239 O O . ASP A 1 158 ? 0.357 -10.727 -10.093 1.00 89.88 158 ASP A O 1
ATOM 1243 N N . GLY A 1 159 ? 1.848 -9.572 -11.309 1.00 83.56 159 GLY A N 1
ATOM 1244 C CA . GLY A 1 159 ? 1.197 -9.751 -12.607 1.00 83.56 159 GLY A CA 1
ATOM 1245 C C . GLY A 1 159 ? 2.011 -10.526 -13.646 1.00 83.56 159 GLY A C 1
ATOM 1246 O O . GLY A 1 159 ? 1.498 -10.725 -14.754 1.00 83.56 159 GLY A O 1
ATOM 1247 N N . GLN A 1 160 ? 3.229 -10.976 -13.323 1.00 76.62 160 GLN A N 1
ATOM 1248 C CA . GLN A 1 160 ? 4.071 -11.810 -14.191 1.00 76.62 160 GLN A CA 1
ATOM 1249 C C . GLN A 1 160 ? 4.625 -13.043 -13.464 1.00 76.62 160 GLN A C 1
ATOM 1251 O O . GLN A 1 160 ? 4.744 -13.062 -12.245 1.00 76.62 160 GLN A O 1
ATOM 1256 N N . GLU A 1 161 ? 4.942 -14.095 -14.227 1.00 64.88 161 GLU A N 1
ATOM 1257 C CA . GLU A 1 161 ? 5.417 -15.373 -13.672 1.00 64.88 161 GLU A CA 1
ATOM 1258 C C . GLU A 1 161 ? 6.937 -15.425 -13.463 1.00 64.88 161 GLU A C 1
ATOM 1260 O O . GLU A 1 161 ? 7.394 -16.158 -12.586 1.00 64.88 161 GLU A O 1
ATOM 1265 N N . GLU A 1 162 ? 7.725 -14.665 -14.235 1.00 74.69 162 GLU A N 1
ATOM 1266 C CA . GLU A 1 162 ? 9.190 -14.713 -14.172 1.00 74.69 162 GLU A CA 1
ATOM 1267 C C . GLU A 1 162 ? 9.813 -13.368 -13.770 1.00 74.69 162 GLU A C 1
ATOM 1269 O O . GLU A 1 162 ? 9.363 -12.315 -14.234 1.00 74.69 162 GLU A O 1
ATOM 1274 N N . PRO A 1 163 ? 10.877 -13.388 -12.941 1.00 72.88 163 PRO A N 1
ATOM 1275 C CA . PRO A 1 163 ? 11.632 -12.191 -12.611 1.00 72.88 163 PRO A CA 1
ATOM 1276 C C . PRO A 1 163 ? 12.300 -11.609 -13.856 1.00 72.88 163 PRO A C 1
ATOM 1278 O O . PRO A 1 163 ? 12.784 -12.332 -14.730 1.00 72.88 163 PRO A O 1
ATOM 1281 N N . TYR A 1 164 ? 12.408 -10.289 -13.894 1.00 87.06 164 TYR A N 1
ATOM 1282 C CA . TYR A 1 164 ? 13.133 -9.566 -14.932 1.00 87.06 164 TYR A CA 1
ATOM 1283 C C . TYR A 1 164 ? 13.995 -8.477 -14.299 1.00 87.06 164 TYR A C 1
ATOM 1285 O O . TYR A 1 164 ? 13.778 -8.061 -13.167 1.00 87.06 164 TYR A O 1
ATOM 1293 N N . GLY A 1 165 ? 15.000 -8.008 -15.022 1.00 90.06 165 GLY A N 1
ATOM 1294 C CA . GLY A 1 165 ? 15.874 -6.932 -14.596 1.00 90.06 165 GLY A CA 1
ATOM 1295 C C . GLY A 1 165 ? 15.724 -5.677 -15.440 1.00 90.06 165 GLY A C 1
ATOM 1296 O O . GLY A 1 165 ? 15.327 -5.727 -16.606 1.00 90.06 165 GLY A O 1
ATOM 1297 N N . ILE A 1 166 ? 16.091 -4.545 -14.848 1.00 92.00 166 ILE A N 1
ATOM 1298 C CA . ILE A 1 166 ? 16.308 -3.292 -15.568 1.00 92.00 166 ILE A CA 1
ATOM 1299 C C . ILE A 1 166 ? 17.762 -2.901 -15.371 1.00 92.00 166 ILE A C 1
ATOM 1301 O O . ILE A 1 166 ? 18.233 -2.774 -14.241 1.00 92.00 166 ILE A O 1
ATOM 1305 N N . VAL A 1 167 ? 18.460 -2.694 -16.483 1.00 92.75 167 VAL A N 1
ATOM 1306 C CA . VAL A 1 167 ? 19.813 -2.139 -16.498 1.00 92.75 167 VAL A CA 1
ATOM 1307 C C . VAL A 1 167 ? 19.731 -0.723 -17.043 1.00 92.75 167 VAL A C 1
ATOM 1309 O O . VAL A 1 167 ? 19.204 -0.526 -18.135 1.00 92.75 167 VAL A O 1
ATOM 1312 N N . LEU A 1 168 ? 20.216 0.262 -16.292 1.00 92.00 168 LEU A N 1
ATOM 1313 C CA . LEU A 1 168 ? 20.287 1.652 -16.731 1.00 92.00 168 LEU A CA 1
ATOM 1314 C C . LEU A 1 168 ? 21.627 1.956 -17.393 1.00 92.00 168 LEU A C 1
ATOM 1316 O O . LEU A 1 168 ? 22.692 1.566 -16.920 1.00 92.00 168 LEU A O 1
ATOM 1320 N N . ASP A 1 169 ? 21.552 2.767 -18.438 1.00 86.50 169 ASP A N 1
ATOM 1321 C CA . ASP A 1 169 ? 22.680 3.305 -19.180 1.00 86.50 169 ASP A CA 1
ATOM 1322 C C . ASP A 1 169 ? 22.589 4.836 -19.255 1.00 86.50 169 ASP A C 1
ATOM 1324 O O . ASP A 1 169 ? 21.552 5.453 -18.986 1.00 86.50 169 ASP A O 1
ATOM 1328 N N . GLN A 1 170 ? 23.700 5.473 -19.641 1.00 81.00 170 GLN A N 1
ATOM 1329 C CA . GLN A 1 170 ? 23.771 6.919 -19.900 1.00 81.00 170 GLN A CA 1
ATOM 1330 C C . GLN A 1 170 ? 23.223 7.791 -18.749 1.00 81.00 170 GLN A C 1
ATOM 1332 O O . GLN A 1 170 ? 22.579 8.815 -18.985 1.00 81.00 170 GLN A O 1
ATOM 1337 N N . GLY A 1 171 ? 23.459 7.381 -17.497 1.00 76.06 171 GLY A N 1
ATOM 1338 C CA . GLY A 1 171 ? 22.976 8.099 -16.313 1.00 76.06 171 GLY A CA 1
ATOM 1339 C C . GLY A 1 171 ? 21.451 8.078 -16.157 1.00 76.06 171 GLY A C 1
ATOM 1340 O O . GLY A 1 171 ? 20.875 9.079 -15.743 1.00 76.06 171 GLY A O 1
ATOM 1341 N N . GLY A 1 172 ? 20.792 6.978 -16.543 1.00 80.88 172 GLY A N 1
ATOM 1342 C CA . GLY A 1 172 ? 19.344 6.800 -16.378 1.00 80.88 172 GLY A CA 1
ATOM 1343 C C . GLY A 1 172 ? 18.496 7.441 -17.479 1.00 80.88 172 GLY A C 1
ATOM 1344 O O . GLY A 1 172 ? 17.311 7.700 -17.270 1.00 80.88 172 GLY A O 1
ATOM 1345 N N . LYS A 1 173 ? 19.090 7.725 -18.648 1.00 85.25 173 LYS A N 1
ATOM 1346 C CA . LYS A 1 173 ? 18.375 8.218 -19.845 1.00 85.25 173 LYS A CA 1
ATOM 1347 C C . LYS A 1 173 ? 17.949 7.092 -20.787 1.00 85.25 173 LYS A C 1
ATOM 1349 O O . LYS A 1 173 ? 16.965 7.223 -21.516 1.00 85.25 173 LYS A O 1
ATOM 1354 N N . SER A 1 174 ? 18.683 5.990 -20.764 1.00 89.94 174 SER A N 1
ATOM 1355 C CA . SER A 1 174 ? 18.406 4.776 -21.523 1.00 89.94 174 SER A CA 1
ATOM 1356 C C . SER A 1 174 ? 18.626 3.560 -20.635 1.00 89.94 174 SER A C 1
ATOM 1358 O O . SER A 1 174 ? 19.113 3.682 -19.512 1.00 89.94 174 SER A O 1
ATOM 1360 N N . GLY A 1 175 ? 18.280 2.387 -21.136 1.00 91.75 175 GLY A N 1
ATOM 1361 C CA . GLY A 1 175 ? 18.555 1.138 -20.451 1.00 91.75 175 GLY A CA 1
ATOM 1362 C C . GLY A 1 175 ? 18.107 -0.059 -21.266 1.00 91.75 175 GLY A C 1
ATOM 1363 O O . GLY A 1 175 ? 17.824 0.060 -22.460 1.00 91.75 175 GLY A O 1
ATOM 1364 N N . ALA A 1 176 ? 17.987 -1.200 -20.605 1.00 92.75 176 ALA A N 1
ATOM 1365 C CA . ALA A 1 176 ? 17.393 -2.394 -21.171 1.00 92.75 176 ALA A CA 1
ATOM 1366 C C . ALA A 1 176 ? 16.558 -3.137 -20.129 1.00 92.75 176 ALA A C 1
ATOM 1368 O O . ALA A 1 176 ? 16.944 -3.235 -18.963 1.00 92.75 176 ALA A O 1
ATOM 1369 N N . LEU A 1 177 ? 15.436 -3.689 -20.582 1.00 91.12 177 LEU A N 1
ATOM 1370 C CA . LEU A 1 177 ? 14.724 -4.746 -19.880 1.00 91.12 177 LEU A CA 1
ATOM 1371 C C . LEU A 1 177 ? 15.412 -6.072 -20.212 1.00 91.12 177 LEU A C 1
ATOM 1373 O O . LEU A 1 177 ? 15.631 -6.384 -21.387 1.00 91.12 177 LEU A O 1
ATOM 1377 N N . VAL A 1 178 ? 15.756 -6.846 -19.192 1.00 90.56 178 VAL A N 1
ATOM 1378 C CA . VAL A 1 178 ? 16.467 -8.120 -19.327 1.00 90.56 178 VAL A CA 1
ATOM 1379 C C . VAL A 1 178 ? 15.639 -9.202 -18.651 1.00 90.56 178 VAL A C 1
ATOM 1381 O O . VAL A 1 178 ? 15.140 -8.985 -17.559 1.00 90.56 178 VAL A O 1
ATOM 1384 N N . GLY A 1 179 ? 15.480 -10.366 -19.271 1.00 84.88 179 GLY A N 1
ATOM 1385 C CA . GLY A 1 179 ? 14.733 -11.476 -18.681 1.00 84.88 179 GLY A CA 1
ATOM 1386 C C . GLY A 1 179 ? 15.334 -12.826 -19.067 1.00 84.88 179 GLY A C 1
ATOM 1387 O O . GLY A 1 179 ? 16.096 -12.896 -20.041 1.00 84.88 179 GLY A O 1
ATOM 1388 N N . PRO A 1 180 ? 15.021 -13.901 -18.326 1.00 78.50 180 PRO A N 1
ATOM 1389 C CA . PRO A 1 180 ? 15.484 -15.245 -18.643 1.00 78.50 180 PRO A CA 1
ATOM 1390 C C . PRO A 1 180 ? 15.098 -15.633 -20.077 1.00 78.50 180 PRO A C 1
ATOM 1392 O O . PRO A 1 180 ? 13.963 -15.460 -20.499 1.00 78.50 180 PRO A O 1
ATOM 1395 N N . GLY A 1 181 ? 16.052 -16.130 -20.869 1.00 75.06 181 GLY A N 1
ATOM 1396 C CA . GLY A 1 181 ? 15.768 -16.656 -22.213 1.00 75.06 181 GLY A CA 1
ATOM 1397 C C . GLY A 1 181 ? 15.386 -15.626 -23.290 1.00 75.06 181 GLY A C 1
ATOM 1398 O O . GLY A 1 181 ? 15.154 -16.023 -24.433 1.00 75.06 181 GLY A O 1
ATOM 1399 N N . HIS A 1 182 ? 15.376 -14.325 -22.981 1.00 76.38 182 HIS A N 1
ATOM 1400 C CA . HIS A 1 182 ? 15.025 -13.261 -23.925 1.00 76.38 182 HIS A CA 1
ATOM 1401 C C . HIS A 1 182 ? 16.220 -12.367 -24.272 1.00 76.38 182 HIS A C 1
ATOM 1403 O O . HIS A 1 182 ? 17.086 -12.085 -23.444 1.00 76.38 182 HIS A O 1
ATOM 1409 N N . SER A 1 183 ? 16.271 -11.890 -25.521 1.00 85.25 183 SER A N 1
ATOM 1410 C CA . SER A 1 183 ? 17.201 -10.817 -25.887 1.00 85.25 183 SER A CA 1
ATOM 1411 C C . SER A 1 183 ? 16.824 -9.524 -25.150 1.00 85.25 183 SER A C 1
ATOM 1413 O O . SER A 1 183 ? 15.628 -9.240 -25.049 1.00 85.25 183 SER A O 1
ATOM 1415 N N . PRO A 1 184 ? 17.802 -8.727 -24.674 1.00 89.94 184 PRO A N 1
ATOM 1416 C CA . PRO A 1 184 ? 17.517 -7.467 -23.996 1.00 89.94 184 PRO A CA 1
ATOM 1417 C C . PRO A 1 184 ? 16.640 -6.545 -24.848 1.00 89.94 184 PRO A C 1
ATOM 1419 O O . PRO A 1 184 ? 16.930 -6.325 -26.027 1.00 89.94 184 PRO A O 1
ATOM 1422 N N . ILE A 1 185 ? 15.584 -5.993 -24.248 1.00 90.31 185 ILE A N 1
ATOM 1423 C CA . ILE A 1 185 ? 14.689 -5.032 -24.901 1.00 90.31 185 ILE A CA 1
ATOM 1424 C C . ILE A 1 185 ? 15.188 -3.625 -24.564 1.00 90.31 185 ILE A C 1
ATOM 1426 O O . ILE A 1 185 ? 15.175 -3.257 -23.387 1.00 90.31 185 ILE A O 1
ATOM 1430 N N . PRO A 1 186 ? 15.613 -2.816 -25.549 1.00 91.56 186 PRO A N 1
ATOM 1431 C CA . PRO A 1 186 ? 16.074 -1.459 -25.289 1.00 91.56 186 PRO A CA 1
ATOM 1432 C C . PRO A 1 186 ? 14.975 -0.590 -24.673 1.00 91.56 186 PRO A C 1
ATOM 1434 O O . PRO A 1 186 ? 13.825 -0.623 -25.107 1.00 91.56 186 PRO A O 1
ATOM 1437 N N . LEU A 1 187 ? 15.353 0.235 -23.703 1.00 92.62 187 LEU A N 1
ATOM 1438 C CA . LEU A 1 187 ? 14.498 1.217 -23.054 1.00 92.62 187 LEU A CA 1
ATOM 1439 C C . LEU A 1 187 ? 15.040 2.625 -23.289 1.00 92.62 187 LEU A C 1
ATOM 1441 O O . LEU A 1 187 ? 16.237 2.891 -23.184 1.00 92.62 187 LEU A O 1
ATOM 1445 N N . THR A 1 188 ? 14.142 3.557 -23.586 1.00 91.75 188 THR A N 1
ATOM 1446 C CA . THR A 1 188 ? 14.440 4.993 -23.669 1.00 91.75 188 THR A CA 1
ATOM 1447 C C . THR A 1 188 ? 13.513 5.750 -22.735 1.00 91.75 188 THR A C 1
ATOM 1449 O O . THR A 1 188 ? 12.295 5.581 -22.820 1.00 91.75 188 THR A O 1
ATOM 1452 N N . ARG A 1 189 ? 14.067 6.581 -21.847 1.00 91.50 189 ARG A N 1
ATOM 1453 C CA . ARG A 1 189 ? 13.266 7.361 -20.899 1.00 91.50 189 ARG A CA 1
ATOM 1454 C C . ARG A 1 189 ? 12.501 8.467 -21.618 1.00 91.50 189 ARG A C 1
ATOM 1456 O O . ARG A 1 189 ? 13.029 9.156 -22.491 1.00 91.50 189 ARG A O 1
ATOM 1463 N N . CYS A 1 190 ? 11.248 8.644 -21.232 1.00 88.88 190 CYS A N 1
ATOM 1464 C CA . CYS A 1 190 ? 10.368 9.663 -21.766 1.00 88.88 190 CYS A CA 1
ATOM 1465 C C . CYS A 1 190 ? 10.438 10.939 -20.954 1.00 88.88 190 CYS A C 1
ATOM 1467 O O . CYS A 1 190 ? 9.802 11.052 -19.913 1.00 88.88 190 CYS A O 1
ATOM 1469 N N . GLY A 1 191 ? 11.184 11.904 -21.496 1.00 72.94 191 GLY A N 1
ATOM 1470 C CA . GLY A 1 191 ? 11.432 13.187 -20.855 1.00 72.94 191 GLY A CA 1
ATOM 1471 C C . GLY A 1 191 ? 12.555 13.091 -19.824 1.00 72.94 191 GLY A C 1
ATOM 1472 O O . GLY A 1 191 ? 12.507 12.283 -18.901 1.00 72.94 191 GLY A O 1
ATOM 1473 N N . GLY A 1 192 ? 13.559 13.939 -20.024 1.00 51.19 192 GLY A N 1
ATOM 1474 C CA . GLY A 1 192 ? 14.540 14.400 -19.052 1.00 51.19 192 GLY A CA 1
ATOM 1475 C C . GLY A 1 192 ? 14.765 15.884 -19.299 1.00 51.19 192 GLY A C 1
ATOM 1476 O O . GLY A 1 192 ? 14.562 16.304 -20.465 1.00 51.19 192 GLY A O 1
#

pLDDT: mean 89.47, std 6.82, range [51.19, 96.06]